Protein AF-A0AAW2U6D7-F1 (afdb_monomer)

pLDDT: mean 70.55, std 18.3, range [28.59, 98.19]

Mean predicted aligned error: 21.33 Å

Foldseek 3Di:
DDDDDDDDDDDDPDDDPPPPCDPPPPDPVVVVPDDPDPPPPDPVVVVVVVVVVVVVVVVVVVVVVVVVVVVVVVVVVVVVVVVVVVVCCCVVPVVVVVVVVVVVVVVVVVVVVVVVVVVVVVVVVVVVVVVVVVLVVVLVVQLVQLLVDQPDQPSHDVCSVDPVNLVVVLVSLVVLLVVLVCVVVDPPDDDDDDDCPVVNVSSVSSNVSSLVSVLVVVLVVLVVVLCVVQPPPPPVSVVVLCCQQQNDPPDGRDPVSNVRSVVVVVVVVVVSVVVSVVVSCVSSPVDPDD

Organism: Sesamum radiatum (NCBI:txid300843)

Radius of gyration: 59.53 Å; Cα contacts (8 Å, |Δi|>4): 78; chains: 1; bounding box: 116×64×159 Å

Structure (mmCIF, N/CA/C/O backbone):
data_AF-A0AAW2U6D7-F1
#
_entry.id   AF-A0AAW2U6D7-F1
#
loop_
_atom_site.group_PDB
_atom_site.id
_atom_site.type_symbol
_atom_site.label_atom_id
_atom_site.label_alt_id
_atom_site.label_comp_id
_atom_site.label_asym_id
_atom_site.label_entity_id
_atom_site.label_seq_id
_atom_site.pdbx_PDB_ins_code
_atom_site.Cartn_x
_atom_site.Cartn_y
_atom_site.Cartn_z
_atom_site.occupancy
_atom_site.B_iso_or_equiv
_atom_site.auth_seq_id
_atom_site.auth_comp_id
_atom_site.auth_asym_id
_atom_site.auth_atom_id
_atom_site.pdbx_PDB_model_num
ATOM 1 N N . MET A 1 1 ? 39.248 -33.581 -16.027 1.00 47.59 1 MET A N 1
ATOM 2 C CA . MET A 1 1 ? 38.865 -33.247 -17.420 1.00 47.59 1 MET A CA 1
ATOM 3 C C . MET A 1 1 ? 39.585 -31.939 -17.743 1.00 47.59 1 MET A C 1
ATOM 5 O O . MET A 1 1 ? 39.252 -30.952 -17.114 1.00 47.59 1 MET A O 1
ATOM 9 N N . LYS A 1 2 ? 40.785 -31.890 -18.346 1.00 46.88 2 LYS A N 1
ATOM 10 C CA . LYS A 1 2 ? 41.186 -32.188 -19.743 1.00 46.88 2 LYS A CA 1
ATOM 11 C C . LYS A 1 2 ? 40.233 -31.601 -20.795 1.00 46.88 2 LYS A C 1
ATOM 13 O O . LYS A 1 2 ? 39.191 -32.196 -21.019 1.00 46.88 2 LYS A O 1
ATOM 18 N N . GLU A 1 3 ? 40.577 -30.421 -21.323 1.00 44.19 3 GLU A N 1
ATOM 19 C CA . GLU A 1 3 ? 41.019 -30.068 -22.704 1.00 44.19 3 GLU A CA 1
ATOM 20 C C . GLU A 1 3 ? 40.971 -28.516 -22.804 1.00 44.19 3 GLU A C 1
ATOM 22 O O . GLU A 1 3 ? 39.968 -27.935 -22.417 1.00 44.19 3 GLU A O 1
ATOM 27 N N . THR A 1 4 ? 42.011 -27.700 -23.041 1.00 45.19 4 THR A N 1
ATOM 28 C CA . THR A 1 4 ? 42.974 -27.487 -24.154 1.00 45.19 4 THR A CA 1
ATOM 29 C C . THR A 1 4 ? 42.391 -27.295 -25.560 1.00 45.19 4 THR A C 1
ATOM 31 O O . THR A 1 4 ? 42.216 -28.257 -26.297 1.00 45.19 4 THR A O 1
ATOM 34 N N . LYS A 1 5 ? 42.234 -26.022 -25.963 1.00 51.56 5 LYS A N 1
ATOM 35 C CA . LYS A 1 5 ? 42.247 -25.493 -27.350 1.00 51.56 5 LYS A CA 1
ATOM 36 C C . LYS A 1 5 ? 42.469 -23.969 -27.218 1.00 51.56 5 LYS A C 1
ATOM 38 O O . LYS A 1 5 ? 41.649 -23.317 -26.591 1.00 51.56 5 LYS A O 1
ATOM 43 N N . GLY A 1 6 ? 43.608 -23.344 -27.537 1.00 34.41 6 GLY A N 1
ATOM 44 C CA . GLY A 1 6 ? 44.392 -23.368 -28.780 1.00 34.41 6 GLY A CA 1
ATOM 45 C C . GLY A 1 6 ? 43.718 -22.428 -29.794 1.00 34.41 6 GLY A C 1
ATOM 46 O O . GLY A 1 6 ? 42.597 -22.712 -30.184 1.00 34.41 6 GLY A O 1
ATOM 47 N N . GLY A 1 7 ? 44.266 -21.307 -30.261 1.00 39.97 7 GLY A N 1
ATOM 48 C CA . GLY A 1 7 ? 45.566 -20.678 -30.081 1.00 39.97 7 GLY A CA 1
ATOM 49 C C . GLY A 1 7 ? 45.554 -19.282 -30.726 1.00 39.97 7 GLY A C 1
ATOM 50 O O . GLY A 1 7 ? 44.681 -18.948 -31.525 1.00 39.97 7 GLY A O 1
ATOM 51 N N . THR A 1 8 ? 46.532 -18.471 -30.345 1.00 46.06 8 THR A N 1
ATOM 52 C CA . THR A 1 8 ? 46.888 -17.173 -30.922 1.00 46.06 8 THR A CA 1
ATOM 53 C C . THR A 1 8 ? 47.315 -17.329 -32.381 1.00 46.06 8 THR A C 1
ATOM 55 O O . THR A 1 8 ? 48.216 -18.111 -32.685 1.00 46.06 8 THR A O 1
ATOM 58 N N . ARG A 1 9 ? 46.713 -16.555 -33.291 1.00 42.69 9 ARG A N 1
ATOM 59 C CA . ARG A 1 9 ? 47.203 -16.417 -34.665 1.00 42.69 9 ARG A CA 1
ATOM 60 C C . ARG A 1 9 ? 47.573 -14.960 -34.914 1.00 42.69 9 ARG A C 1
ATOM 62 O O . ARG A 1 9 ? 46.724 -14.087 -35.018 1.00 42.69 9 ARG A O 1
ATOM 69 N N . THR A 1 10 ? 48.876 -14.725 -34.918 1.00 45.00 10 THR A N 1
ATOM 70 C CA . THR A 1 10 ? 49.536 -13.516 -35.393 1.00 45.00 10 THR A CA 1
ATOM 71 C C . THR A 1 10 ? 49.460 -13.489 -36.916 1.00 45.00 10 THR A C 1
ATOM 73 O O . THR A 1 10 ? 50.044 -14.342 -37.587 1.00 45.00 10 THR A O 1
ATOM 76 N N . ASP A 1 11 ? 48.750 -12.508 -37.466 1.00 36.31 11 ASP A N 1
ATOM 77 C CA . ASP A 1 11 ? 48.736 -12.253 -38.903 1.00 36.31 11 ASP A CA 1
ATOM 78 C C . ASP A 1 11 ? 50.077 -11.651 -39.333 1.00 36.31 11 ASP A C 1
ATOM 80 O O . ASP A 1 11 ? 50.338 -10.453 -39.223 1.00 36.31 11 ASP A O 1
ATOM 84 N N . ARG A 1 12 ? 50.962 -12.517 -39.834 1.00 47.19 12 ARG A N 1
ATOM 85 C CA . ARG A 1 12 ? 52.035 -12.104 -40.738 1.00 47.19 12 ARG A CA 1
ATOM 86 C C . ARG A 1 12 ? 51.413 -11.889 -42.112 1.00 47.19 12 ARG A C 1
ATOM 88 O O . ARG A 1 12 ? 51.136 -12.851 -42.824 1.00 47.19 12 ARG A O 1
ATOM 95 N N . PHE A 1 13 ? 51.239 -10.631 -42.497 1.00 38.06 13 PHE A N 1
ATOM 96 C CA . PHE A 1 13 ? 51.029 -10.272 -43.894 1.00 38.06 13 PHE A CA 1
ATOM 97 C C . PHE A 1 13 ? 52.305 -10.591 -44.681 1.00 38.06 13 PHE A C 1
ATOM 99 O O . PHE A 1 13 ? 53.285 -9.845 -44.654 1.00 38.06 13 PHE A O 1
ATOM 106 N N . SER A 1 14 ? 52.300 -11.730 -45.372 1.00 39.12 14 SER A N 1
ATOM 107 C CA . SER A 1 14 ? 53.258 -12.023 -46.431 1.00 39.12 14 SER A CA 1
ATOM 108 C C . SER A 1 14 ? 53.033 -11.031 -47.568 1.00 39.12 14 SER A C 1
ATOM 110 O O . SER A 1 14 ? 52.010 -11.055 -48.246 1.00 39.12 14 SER A O 1
ATOM 112 N N . LYS A 1 15 ? 54.000 -10.137 -47.750 1.00 41.47 15 LYS A N 1
ATOM 113 C CA . LYS A 1 15 ? 54.079 -9.186 -48.856 1.00 41.47 15 LYS A CA 1
ATOM 114 C C . LYS A 1 15 ? 54.318 -9.966 -50.153 1.00 41.47 15 LYS A C 1
ATOM 116 O O . LYS A 1 15 ? 55.425 -10.436 -50.395 1.00 41.47 15 LYS A O 1
ATOM 121 N N . SER A 1 16 ? 53.277 -10.147 -50.958 1.00 41.00 16 SER A N 1
ATOM 122 C CA . SER A 1 16 ? 53.405 -10.616 -52.341 1.00 41.00 16 SER A CA 1
ATOM 123 C C . SER A 1 16 ? 53.937 -9.463 -53.204 1.00 41.00 16 SER A C 1
ATOM 125 O O . SER A 1 16 ? 53.500 -8.325 -53.005 1.00 41.00 16 SER A O 1
ATOM 127 N N . PRO A 1 17 ? 54.861 -9.699 -54.150 1.00 37.47 17 PRO A N 1
ATOM 128 C CA . PRO A 1 17 ? 55.239 -8.680 -55.115 1.00 37.47 17 PRO A CA 1
ATOM 129 C C . PRO A 1 17 ? 54.043 -8.444 -56.042 1.00 37.47 17 PRO A C 1
ATOM 131 O O . PRO A 1 17 ? 53.597 -9.349 -56.744 1.00 37.47 17 PRO A O 1
ATOM 134 N N . SER A 1 18 ? 53.488 -7.234 -55.986 1.00 37.59 18 SER A N 1
ATOM 135 C CA . SER A 1 18 ? 52.499 -6.761 -56.950 1.00 37.59 18 SER A CA 1
ATOM 136 C C . SER A 1 18 ? 53.165 -6.759 -58.320 1.00 37.59 18 SER A C 1
ATOM 138 O O . SER A 1 18 ? 54.105 -5.997 -58.536 1.00 37.59 18 SER A O 1
ATOM 140 N N . ALA A 1 19 ? 52.708 -7.631 -59.218 1.00 41.97 19 ALA A N 1
ATOM 141 C CA . ALA A 1 19 ? 52.999 -7.508 -60.634 1.00 41.97 19 ALA A CA 1
ATOM 142 C C . ALA A 1 19 ? 52.374 -6.191 -61.103 1.00 41.97 19 ALA A C 1
ATOM 144 O O . ALA A 1 19 ? 51.154 -6.066 -61.219 1.00 41.97 19 ALA A O 1
ATOM 145 N N . ASP A 1 20 ? 53.232 -5.190 -61.258 1.00 38.56 20 ASP A N 1
ATOM 146 C CA . ASP A 1 20 ? 52.928 -3.917 -61.884 1.00 38.56 20 ASP A CA 1
ATOM 147 C C . ASP A 1 20 ? 52.475 -4.205 -63.318 1.00 38.56 20 ASP A C 1
ATOM 149 O O . ASP A 1 20 ? 53.273 -4.503 -64.204 1.00 38.56 20 ASP A O 1
ATOM 153 N N . SER A 1 21 ? 51.160 -4.249 -63.509 1.00 48.84 21 SER A N 1
ATOM 154 C CA . SER A 1 21 ? 50.542 -4.437 -64.818 1.00 48.84 21 SER A CA 1
ATOM 155 C C . SER A 1 21 ? 50.432 -3.058 -65.455 1.00 48.84 21 SER A C 1
ATOM 157 O O . SER A 1 21 ? 49.355 -2.467 -65.510 1.00 48.84 21 SER A O 1
ATOM 159 N N . GLY A 1 22 ? 51.579 -2.506 -65.852 1.00 48.59 22 GLY A N 1
ATOM 160 C CA . GLY A 1 22 ? 51.616 -1.326 -66.704 1.00 48.59 22 GLY A CA 1
ATOM 161 C C . GLY A 1 22 ? 50.936 -1.635 -68.045 1.00 48.59 22 GLY A C 1
ATOM 162 O O . GLY A 1 22 ? 51.007 -2.776 -68.512 1.00 48.59 22 GLY A O 1
ATOM 163 N N . PRO A 1 23 ? 50.257 -0.662 -68.674 1.00 47.28 23 PRO A N 1
ATOM 164 C CA . PRO A 1 23 ? 49.679 -0.872 -69.991 1.00 47.28 23 PRO A CA 1
ATOM 165 C C . PRO A 1 23 ? 50.817 -1.178 -70.968 1.00 47.28 23 PRO A C 1
ATOM 167 O O . PRO A 1 23 ? 51.794 -0.430 -71.037 1.00 47.28 23 PRO A O 1
ATOM 170 N N . LEU A 1 24 ? 50.707 -2.280 -71.712 1.00 46.84 24 LEU A N 1
ATOM 171 C CA . LEU A 1 24 ? 51.575 -2.525 -72.858 1.00 46.84 24 LEU A CA 1
ATOM 172 C C . LEU A 1 24 ? 51.267 -1.443 -73.897 1.00 46.84 24 LEU A C 1
ATOM 174 O O . LEU A 1 24 ? 50.318 -1.553 -74.670 1.00 46.84 24 LEU A O 1
ATOM 178 N N . VAL A 1 25 ? 52.043 -0.363 -73.863 1.00 50.69 25 VAL A N 1
ATOM 179 C CA . VAL A 1 25 ? 52.096 0.623 -74.936 1.00 50.69 25 VAL A CA 1
ATOM 180 C C . VAL A 1 25 ? 52.780 -0.077 -76.102 1.00 50.69 25 VAL A C 1
ATOM 182 O O . VAL A 1 25 ? 53.997 -0.226 -76.120 1.00 50.69 25 VAL A O 1
ATOM 185 N N . LEU A 1 26 ? 51.980 -0.594 -77.032 1.00 53.06 26 LEU A N 1
ATOM 186 C CA . LEU A 1 26 ? 52.478 -0.978 -78.344 1.00 53.06 26 LEU A CA 1
ATOM 187 C C . LEU A 1 26 ? 52.797 0.320 -79.087 1.00 53.06 26 LEU A C 1
ATOM 189 O O . LEU A 1 26 ? 51.890 1.087 -79.418 1.00 53.06 26 LEU A O 1
ATOM 193 N N . ASP A 1 27 ? 54.085 0.584 -79.292 1.00 48.09 27 ASP A N 1
ATOM 194 C CA . ASP A 1 27 ? 54.545 1.728 -80.067 1.00 48.09 27 ASP A CA 1
ATOM 195 C C . ASP A 1 27 ? 54.007 1.627 -81.500 1.00 48.09 27 ASP A C 1
ATOM 197 O O . ASP A 1 27 ? 54.159 0.622 -82.196 1.00 48.09 27 ASP A O 1
ATOM 201 N N . ILE A 1 28 ? 53.374 2.704 -81.964 1.00 56.91 28 ILE A N 1
ATOM 202 C CA . ILE A 1 28 ? 52.824 2.811 -83.325 1.00 56.91 28 ILE A CA 1
ATOM 203 C C . ILE A 1 28 ? 53.935 2.663 -84.384 1.00 56.91 28 ILE A C 1
ATOM 205 O O . ILE A 1 28 ? 53.666 2.267 -85.521 1.00 56.91 28 ILE A O 1
ATOM 209 N N . ASP A 1 29 ? 55.189 2.930 -84.015 1.00 52.62 29 ASP A N 1
ATOM 210 C CA . ASP A 1 29 ? 56.342 2.820 -84.907 1.00 52.62 29 ASP A CA 1
ATOM 211 C C . ASP A 1 29 ? 56.794 1.368 -85.180 1.00 52.62 29 ASP A C 1
ATOM 213 O O . ASP A 1 29 ? 57.430 1.138 -86.211 1.00 52.62 29 ASP A O 1
ATOM 217 N N . ASP A 1 30 ? 56.381 0.370 -84.386 1.00 53.88 30 ASP A N 1
ATOM 218 C CA . ASP A 1 30 ? 56.663 -1.050 -84.680 1.00 53.88 30 ASP A CA 1
ATOM 219 C C . ASP A 1 30 ? 55.809 -1.597 -85.842 1.00 53.88 30 ASP A C 1
ATOM 221 O O . ASP A 1 30 ? 56.189 -2.556 -86.518 1.00 53.88 30 ASP A O 1
ATOM 225 N N . PHE A 1 31 ? 54.688 -0.943 -86.171 1.00 51.62 31 PHE A N 1
ATOM 226 C CA . PHE A 1 31 ? 53.858 -1.293 -87.334 1.00 51.62 31 PHE A CA 1
ATOM 227 C C . PHE A 1 31 ? 54.380 -0.714 -88.658 1.00 51.62 31 PHE A C 1
ATOM 229 O O . PHE A 1 31 ? 53.850 -1.015 -89.731 1.00 51.62 31 PHE A O 1
ATOM 236 N N . LYS A 1 32 ? 55.436 0.108 -88.616 1.00 49.00 32 LYS A N 1
ATOM 237 C CA . LYS A 1 32 ? 55.963 0.833 -89.783 1.00 49.00 32 LYS A CA 1
ATOM 238 C C . LYS A 1 32 ? 56.830 -0.026 -90.709 1.00 49.00 32 LYS A C 1
ATOM 240 O O . LYS A 1 32 ? 57.157 0.409 -91.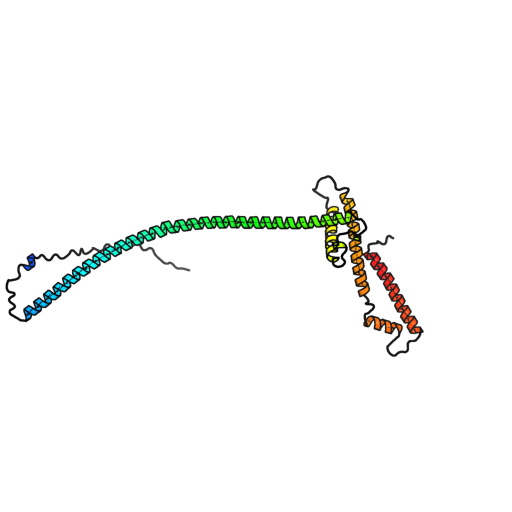812 1.00 49.00 32 LYS A O 1
ATOM 245 N N . VAL A 1 33 ? 57.153 -1.255 -90.303 1.00 52.03 33 VAL A N 1
ATOM 246 C CA . VAL A 1 33 ? 57.835 -2.263 -91.134 1.00 52.03 33 VAL A CA 1
ATOM 247 C C . VAL A 1 33 ? 56.847 -3.349 -91.585 1.00 52.03 33 VAL A C 1
ATOM 249 O O . VAL A 1 33 ? 57.136 -4.539 -91.561 1.00 52.03 33 VAL A O 1
ATOM 252 N N . MET A 1 34 ? 55.649 -2.948 -92.012 1.00 42.97 34 MET A N 1
ATOM 253 C CA . MET A 1 34 ? 54.785 -3.793 -92.840 1.00 42.97 34 MET A CA 1
ATOM 254 C C . MET A 1 34 ? 54.999 -3.399 -94.309 1.00 42.97 34 MET A C 1
ATOM 256 O O . MET A 1 34 ? 54.800 -2.232 -94.658 1.00 42.97 34 MET A O 1
ATOM 260 N N . PRO A 1 35 ? 55.441 -4.314 -95.192 1.00 43.12 35 PRO A N 1
ATOM 261 C CA . PRO A 1 35 ? 55.647 -3.982 -96.594 1.00 43.12 35 PRO A CA 1
ATOM 262 C C . PRO A 1 35 ? 54.320 -3.539 -97.224 1.00 43.12 35 PRO A C 1
ATOM 264 O O . PRO A 1 35 ? 53.275 -4.146 -96.990 1.00 43.12 35 PRO A O 1
ATOM 267 N N . GLN A 1 36 ? 54.380 -2.486 -98.047 1.00 48.47 36 GLN A N 1
ATOM 268 C CA . GLN A 1 36 ? 53.289 -1.925 -98.860 1.00 48.47 36 GLN A CA 1
ATOM 269 C C . GLN A 1 36 ? 52.800 -2.894 -99.960 1.00 48.47 36 GLN A C 1
ATOM 271 O O . GLN A 1 36 ? 52.697 -2.545 -101.133 1.00 48.47 36 GLN A O 1
ATOM 276 N N . THR A 1 37 ? 52.484 -4.131 -99.594 1.00 49.12 37 THR A N 1
ATOM 277 C CA . THR A 1 37 ? 51.915 -5.150 -100.474 1.00 49.12 37 THR A CA 1
ATOM 278 C C . THR A 1 37 ? 50.906 -6.013 -99.719 1.00 49.12 37 THR A C 1
ATOM 280 O O . THR A 1 37 ? 51.043 -7.230 -99.682 1.00 49.12 37 THR A O 1
ATOM 283 N N . LEU A 1 38 ? 49.844 -5.410 -99.176 1.00 49.84 38 LEU A N 1
ATOM 284 C CA . LEU A 1 38 ? 48.551 -6.100 -99.063 1.00 49.84 38 LEU A CA 1
ATOM 285 C C . LEU A 1 38 ? 47.687 -5.744 -100.279 1.00 49.84 38 LEU A C 1
ATOM 287 O O . LEU A 1 38 ? 46.606 -5.175 -100.189 1.00 49.84 38 LEU A O 1
ATOM 291 N N . VAL A 1 39 ? 48.184 -6.094 -101.464 1.00 51.22 39 VAL A N 1
ATOM 292 C CA . VAL A 1 39 ? 47.272 -6.432 -102.555 1.00 51.22 39 VAL A CA 1
ATOM 293 C C . VAL A 1 39 ? 46.916 -7.886 -102.288 1.00 51.22 39 VAL A C 1
ATOM 295 O O . VAL A 1 39 ? 47.783 -8.745 -102.437 1.00 51.22 39 VAL A O 1
ATOM 298 N N . CYS A 1 40 ? 45.699 -8.153 -101.807 1.00 47.94 40 CYS A N 1
ATOM 299 C CA . CYS A 1 40 ? 45.224 -9.513 -101.554 1.00 47.94 40 CYS A CA 1
ATOM 300 C C . CYS A 1 40 ? 45.379 -10.348 -102.825 1.00 47.94 40 CYS A C 1
ATOM 302 O O . CYS A 1 40 ? 44.648 -10.157 -103.795 1.00 47.94 40 CYS A O 1
ATOM 304 N N . LYS A 1 41 ? 46.374 -11.237 -102.840 1.00 51.69 41 LYS A N 1
ATOM 305 C CA . LYS A 1 41 ? 46.656 -12.100 -103.992 1.00 51.69 41 LYS A CA 1
ATOM 306 C C . LYS A 1 41 ? 45.938 -13.444 -103.886 1.00 51.69 41 LYS A C 1
ATOM 308 O O . LYS A 1 41 ? 45.821 -14.125 -104.899 1.00 51.69 41 LYS A O 1
ATOM 313 N N . THR A 1 42 ? 45.408 -13.807 -102.712 1.00 55.69 42 THR A N 1
ATOM 314 C CA . THR A 1 42 ? 44.616 -15.029 -102.513 1.00 55.69 42 THR A CA 1
ATOM 315 C C . THR A 1 42 ? 43.474 -14.828 -101.505 1.00 55.69 42 THR A C 1
ATOM 317 O O . THR A 1 42 ? 43.552 -13.985 -100.615 1.00 55.69 42 THR A O 1
ATOM 320 N N . SER A 1 43 ? 42.398 -15.618 -101.628 1.00 55.97 43 SER A N 1
ATOM 321 C CA . SER A 1 43 ? 41.210 -15.554 -100.751 1.00 55.97 43 SER A CA 1
ATOM 322 C C . SER A 1 43 ? 41.510 -15.829 -99.268 1.00 55.97 43 SER A C 1
ATOM 324 O O . SER A 1 43 ? 40.711 -15.459 -98.411 1.00 55.97 43 SER A O 1
ATOM 326 N N . HIS A 1 44 ? 42.630 -16.486 -98.961 1.00 59.75 44 HIS A N 1
ATOM 327 C CA . HIS A 1 44 ? 43.015 -16.863 -97.600 1.00 59.75 44 HIS A CA 1
ATOM 328 C C . HIS A 1 44 ? 43.566 -15.664 -96.799 1.00 59.75 44 HIS A C 1
ATOM 330 O O . HIS A 1 44 ? 43.340 -15.570 -95.594 1.00 59.75 44 HIS A O 1
ATOM 336 N N . ASP A 1 45 ? 44.194 -14.696 -97.478 1.00 57.22 45 ASP A N 1
ATOM 337 C CA . ASP A 1 45 ? 44.765 -13.490 -96.857 1.00 57.22 45 ASP A CA 1
ATOM 338 C C . ASP A 1 45 ? 43.678 -12.495 -96.413 1.00 57.22 45 ASP A C 1
ATOM 340 O O . ASP A 1 45 ? 43.790 -11.864 -95.362 1.00 57.22 45 ASP A O 1
ATOM 344 N N . ILE A 1 46 ? 42.578 -12.407 -97.175 1.00 65.88 46 ILE A N 1
ATOM 345 C CA . ILE A 1 46 ? 41.391 -11.614 -96.807 1.00 65.88 46 ILE A CA 1
ATOM 346 C C . ILE A 1 46 ? 40.756 -12.187 -95.539 1.00 65.88 46 ILE A C 1
ATOM 348 O O . ILE A 1 46 ? 40.394 -11.437 -94.637 1.00 65.88 46 ILE A O 1
ATOM 352 N N . PHE A 1 47 ? 40.653 -13.515 -95.454 1.00 68.06 47 PHE A N 1
ATOM 353 C CA . PHE A 1 47 ? 40.074 -14.192 -94.297 1.00 68.06 47 PHE A CA 1
ATOM 354 C C . PHE A 1 47 ? 40.897 -13.924 -93.028 1.00 68.06 47 PHE A C 1
ATOM 356 O O . PHE A 1 47 ? 40.329 -13.560 -92.002 1.00 68.06 47 PHE A O 1
ATOM 363 N N . GLY A 1 48 ? 42.230 -14.003 -93.109 1.00 72.25 48 GLY A N 1
ATOM 364 C CA . GLY A 1 48 ? 43.120 -13.667 -91.991 1.00 72.25 48 GLY A CA 1
ATOM 365 C C . GLY A 1 48 ? 43.007 -12.208 -91.534 1.00 72.25 48 GLY A C 1
ATOM 366 O O . GLY A 1 48 ? 42.987 -11.943 -90.334 1.00 72.25 48 GLY A O 1
ATOM 367 N N . PHE A 1 49 ? 42.870 -11.262 -92.469 1.00 75.81 49 PHE A N 1
ATOM 368 C CA . PHE A 1 49 ? 42.694 -9.845 -92.137 1.00 75.81 49 PHE A CA 1
ATOM 369 C C . PHE A 1 49 ? 41.336 -9.560 -91.476 1.00 75.81 49 PHE A C 1
ATOM 371 O O . PHE A 1 49 ? 41.273 -8.797 -90.516 1.00 75.81 49 PHE A O 1
ATOM 378 N N . VAL A 1 50 ? 40.261 -10.211 -91.936 1.00 75.44 50 VAL A N 1
ATOM 379 C CA . VAL A 1 50 ? 38.932 -10.117 -91.308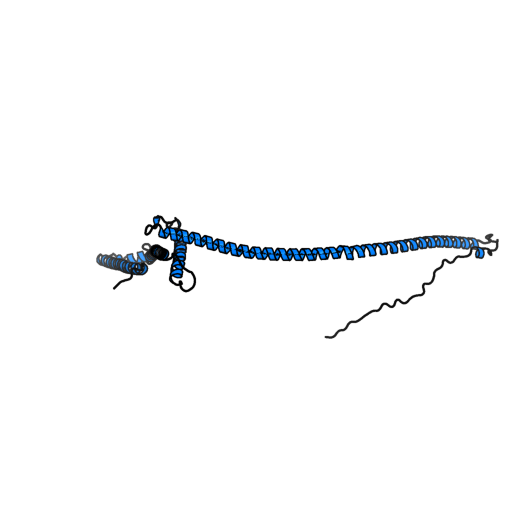 1.00 75.44 50 VAL A CA 1
ATOM 380 C C . VAL A 1 50 ? 38.957 -10.674 -89.880 1.00 75.44 50 VAL A C 1
ATOM 382 O O . VAL A 1 50 ? 38.465 -10.007 -88.977 1.00 75.44 50 VAL A O 1
ATOM 385 N N . TYR A 1 51 ? 39.601 -11.825 -89.648 1.00 75.44 51 TYR A N 1
ATOM 386 C CA . TYR A 1 51 ? 39.782 -12.381 -88.299 1.00 75.44 51 TYR A CA 1
ATOM 387 C C . TYR A 1 51 ? 40.588 -11.460 -87.375 1.00 75.44 51 TYR A C 1
ATOM 389 O O . TYR A 1 51 ? 40.286 -11.359 -86.190 1.00 75.44 51 TYR A O 1
ATOM 397 N N . LEU A 1 52 ? 41.607 -10.773 -87.898 1.00 77.06 52 LEU A N 1
ATOM 398 C CA . LEU A 1 52 ? 42.424 -9.854 -87.106 1.00 77.06 52 LEU A CA 1
ATOM 399 C C . LEU A 1 52 ? 41.660 -8.574 -86.730 1.00 77.06 52 LEU A C 1
ATOM 401 O O . LEU A 1 52 ? 41.801 -8.084 -85.612 1.00 77.06 52 LEU A O 1
ATOM 405 N N . LEU A 1 53 ? 40.844 -8.043 -87.647 1.00 76.75 53 LEU A N 1
ATOM 406 C CA . LEU A 1 53 ? 39.974 -6.897 -87.369 1.00 76.75 53 LEU A CA 1
ATOM 407 C C . LEU A 1 53 ? 38.892 -7.233 -86.335 1.00 76.75 53 LEU A C 1
ATOM 409 O O . LEU A 1 53 ? 38.625 -6.411 -85.460 1.00 76.75 53 LEU A O 1
ATOM 413 N N . ASP A 1 54 ? 38.320 -8.437 -86.402 1.00 76.25 54 ASP A N 1
ATOM 414 C CA . ASP A 1 54 ? 37.370 -8.944 -85.402 1.00 76.25 54 ASP A CA 1
ATOM 415 C C . ASP A 1 54 ? 38.038 -9.026 -84.016 1.00 76.25 54 ASP A C 1
ATOM 417 O O . ASP A 1 54 ? 37.549 -8.471 -83.032 1.00 76.25 54 ASP A O 1
ATOM 421 N N . HIS A 1 55 ? 39.259 -9.568 -83.964 1.00 80.06 55 HIS A N 1
ATOM 422 C CA . HIS A 1 55 ? 40.033 -9.688 -82.728 1.00 80.06 55 HIS A CA 1
ATOM 423 C C . HIS A 1 55 ? 40.480 -8.333 -82.142 1.00 80.06 55 HIS A C 1
ATOM 425 O O . HIS A 1 55 ? 40.638 -8.207 -80.927 1.00 80.06 55 HIS A O 1
ATOM 4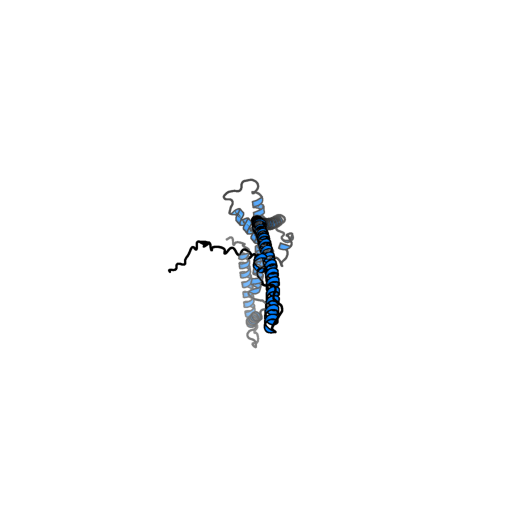31 N N . LEU A 1 56 ? 40.690 -7.310 -82.980 1.00 80.56 56 LEU A N 1
ATOM 432 C CA . LEU A 1 56 ? 40.973 -5.935 -82.543 1.00 80.56 56 LEU A CA 1
ATOM 433 C C . LEU A 1 56 ? 39.732 -5.251 -81.953 1.00 80.56 56 LEU A C 1
ATOM 435 O O . LEU A 1 56 ? 39.852 -4.526 -80.965 1.00 80.56 56 LEU A O 1
ATOM 439 N N . SER A 1 57 ? 38.549 -5.505 -82.522 1.00 81.56 57 SER A N 1
ATOM 440 C CA . SER A 1 57 ? 37.271 -5.018 -81.985 1.00 81.56 57 SER A CA 1
ATOM 441 C C . SER A 1 57 ? 37.001 -5.576 -80.582 1.00 81.56 57 SER A C 1
ATOM 443 O O . SER A 1 57 ? 36.570 -4.843 -79.689 1.00 81.56 57 SER A O 1
ATOM 445 N N . ASP A 1 58 ? 37.320 -6.851 -80.355 1.00 85.06 58 ASP A N 1
ATOM 446 C CA . ASP A 1 58 ? 37.195 -7.487 -79.039 1.00 85.06 58 ASP A CA 1
ATOM 447 C C . ASP A 1 58 ? 38.158 -6.898 -77.996 1.00 85.06 58 ASP A C 1
ATOM 449 O O . ASP A 1 58 ? 37.795 -6.746 -76.826 1.00 85.06 58 ASP A O 1
ATOM 453 N N . ILE A 1 59 ? 39.371 -6.507 -78.403 1.00 86.25 59 ILE A N 1
ATOM 454 C CA . ILE A 1 59 ? 40.355 -5.872 -77.512 1.00 86.25 59 ILE A CA 1
ATOM 455 C C . ILE A 1 59 ? 39.888 -4.476 -77.069 1.00 86.25 59 ILE A C 1
ATOM 457 O O . ILE A 1 59 ? 39.996 -4.155 -75.884 1.00 86.25 59 ILE A O 1
ATOM 461 N N . ASP A 1 60 ? 39.328 -3.661 -77.971 1.00 85.50 60 ASP A N 1
ATOM 462 C CA . ASP A 1 60 ? 38.762 -2.346 -77.615 1.00 85.50 60 ASP A CA 1
ATOM 463 C C . ASP A 1 60 ? 37.592 -2.483 -76.626 1.00 85.50 60 ASP A C 1
ATOM 465 O O . ASP A 1 60 ? 37.522 -1.782 -75.609 1.00 85.50 60 ASP A O 1
ATOM 469 N N . ALA A 1 61 ? 36.711 -3.460 -76.866 1.00 88.50 61 ALA A N 1
ATOM 470 C CA . ALA A 1 61 ? 35.626 -3.782 -75.948 1.00 88.50 61 ALA A CA 1
ATOM 471 C C . ALA A 1 61 ? 36.156 -4.214 -74.570 1.00 88.50 61 ALA A C 1
ATOM 473 O O . ALA A 1 61 ? 35.636 -3.757 -73.547 1.00 88.50 61 ALA A O 1
ATOM 474 N N . CYS A 1 62 ? 37.209 -5.035 -74.533 1.00 87.25 62 CYS A N 1
ATOM 475 C CA . CYS A 1 62 ? 37.841 -5.487 -73.297 1.00 87.25 62 CYS A CA 1
ATOM 476 C C . CYS A 1 62 ? 38.438 -4.313 -72.504 1.00 87.25 62 CYS A C 1
ATOM 478 O O . CYS A 1 62 ? 38.111 -4.148 -71.332 1.00 87.25 62 CYS A O 1
ATOM 480 N N . LEU A 1 63 ? 39.190 -3.417 -73.154 1.00 89.75 63 LEU A N 1
ATOM 481 C CA . LEU A 1 63 ? 39.755 -2.219 -72.515 1.00 89.75 63 LEU A CA 1
ATOM 482 C C . LEU A 1 63 ? 38.670 -1.303 -71.933 1.00 89.75 63 LEU A C 1
ATOM 484 O O . LEU A 1 63 ? 38.813 -0.750 -70.839 1.00 89.75 63 LEU A O 1
ATOM 488 N N . LYS A 1 64 ? 37.546 -1.161 -72.639 1.00 92.50 64 LYS A N 1
ATOM 489 C CA . LYS A 1 64 ? 36.398 -0.378 -72.170 1.00 92.50 64 LYS A CA 1
ATOM 490 C C . LYS A 1 64 ? 35.700 -1.023 -70.972 1.00 92.50 64 LYS A C 1
ATOM 492 O O . LYS A 1 64 ? 35.202 -0.308 -70.097 1.00 92.50 64 LYS A O 1
ATOM 497 N N . ILE A 1 65 ? 35.633 -2.353 -70.933 1.00 93.44 65 ILE A N 1
ATOM 498 C CA . ILE A 1 65 ? 35.110 -3.113 -69.792 1.00 93.44 65 ILE A CA 1
ATOM 499 C C . ILE A 1 65 ? 36.053 -2.973 -68.594 1.00 93.44 65 ILE A C 1
ATOM 501 O O . ILE A 1 65 ? 35.579 -2.678 -67.498 1.00 93.44 65 ILE A O 1
ATOM 505 N N . ASP A 1 66 ? 37.362 -3.086 -68.805 1.00 93.19 66 ASP A N 1
ATOM 506 C CA . ASP A 1 66 ? 38.371 -2.959 -67.753 1.00 93.19 66 ASP A CA 1
ATOM 507 C C . ASP A 1 66 ? 38.379 -1.559 -67.129 1.00 93.19 66 ASP A C 1
ATOM 509 O O . ASP A 1 66 ? 38.438 -1.426 -65.905 1.00 93.19 66 ASP A O 1
ATOM 513 N N . GLY A 1 67 ? 38.210 -0.507 -67.939 1.00 93.81 67 GLY A N 1
ATOM 514 C CA . GLY A 1 67 ? 38.042 0.861 -67.441 1.00 93.81 67 GLY A CA 1
ATOM 515 C C . GLY A 1 67 ? 36.816 1.005 -66.534 1.00 93.81 67 GLY A C 1
ATOM 516 O O . GLY A 1 67 ? 36.919 1.495 -65.409 1.00 93.81 67 GLY A O 1
ATOM 517 N N . LYS A 1 68 ? 35.660 0.486 -66.968 1.00 95.56 68 LYS A N 1
ATOM 518 C CA . LYS A 1 68 ? 34.436 0.483 -66.147 1.00 95.56 68 LYS A CA 1
ATOM 519 C C . LYS A 1 68 ? 34.589 -0.343 -64.871 1.00 95.56 68 LYS A C 1
ATOM 521 O O . LYS A 1 68 ? 34.061 0.045 -63.831 1.00 95.56 68 LYS A O 1
ATOM 526 N N . LEU A 1 69 ? 35.285 -1.477 -64.941 1.00 93.31 69 LEU A N 1
ATOM 527 C CA . LEU A 1 69 ? 35.555 -2.337 -63.792 1.00 93.31 69 LEU A CA 1
ATOM 528 C C . LEU A 1 69 ? 36.440 -1.618 -62.770 1.00 93.31 69 LEU A C 1
ATOM 530 O O . LEU A 1 69 ? 36.177 -1.690 -61.568 1.00 93.31 69 LEU A O 1
ATOM 534 N N . TYR A 1 70 ? 37.461 -0.903 -63.241 1.00 94.44 70 TYR A N 1
ATOM 535 C CA . TYR A 1 70 ? 38.340 -0.103 -62.399 1.00 94.44 70 TYR A CA 1
ATOM 536 C C . TYR A 1 70 ? 37.583 1.034 -61.702 1.00 94.44 70 TYR A C 1
ATOM 538 O O . TYR A 1 70 ? 37.694 1.189 -60.482 1.00 94.44 70 TYR A O 1
ATOM 546 N N . ASP A 1 71 ? 36.757 1.772 -62.445 1.00 94.81 71 ASP A N 1
ATOM 547 C CA . ASP A 1 71 ? 35.946 2.860 -61.895 1.00 94.81 71 ASP A CA 1
ATOM 548 C C . ASP A 1 71 ? 34.923 2.348 -60.876 1.00 94.81 71 ASP A C 1
ATOM 550 O O . ASP A 1 71 ? 34.822 2.887 -59.772 1.00 94.81 71 ASP A O 1
ATOM 554 N N . LEU A 1 72 ? 34.220 1.253 -61.187 1.00 95.00 72 LEU A N 1
ATOM 555 C CA . LEU A 1 72 ? 33.256 0.648 -60.269 1.00 95.00 72 LEU A CA 1
ATOM 556 C C . LEU A 1 72 ? 33.937 0.146 -58.992 1.00 95.00 72 LEU A C 1
ATOM 558 O O . LEU A 1 72 ? 33.436 0.367 -57.892 1.00 95.00 72 LEU A O 1
ATOM 562 N N . LYS A 1 73 ? 35.109 -0.487 -59.112 1.00 95.75 73 LYS A N 1
ATOM 563 C CA . LYS A 1 73 ? 35.901 -0.937 -57.961 1.00 95.75 73 LYS A CA 1
ATOM 564 C C . LYS A 1 73 ? 36.325 0.235 -57.076 1.00 95.75 73 LYS A C 1
ATOM 566 O O . LYS A 1 73 ? 36.288 0.122 -55.850 1.00 95.75 73 LYS A O 1
ATOM 571 N N . LYS A 1 74 ? 36.722 1.355 -57.684 1.00 96.12 74 LYS A N 1
ATOM 572 C CA . LYS A 1 74 ? 37.081 2.582 -56.967 1.00 96.12 74 LYS A CA 1
ATOM 573 C C . LYS A 1 74 ? 35.874 3.176 -56.237 1.00 96.12 74 LYS A C 1
ATOM 575 O O . LYS A 1 74 ? 36.011 3.541 -55.070 1.00 96.12 74 LYS A O 1
ATOM 580 N N . GLU A 1 75 ? 34.712 3.227 -56.885 1.00 96.00 75 GLU A N 1
ATOM 581 C CA . GLU A 1 75 ? 33.475 3.740 -56.286 1.00 96.00 75 GLU A CA 1
ATOM 582 C C . GLU A 1 75 ? 33.004 2.857 -55.124 1.00 96.00 75 GLU A C 1
ATOM 584 O O . GLU A 1 75 ? 32.720 3.367 -54.043 1.00 96.00 75 GLU A O 1
ATOM 589 N N . VAL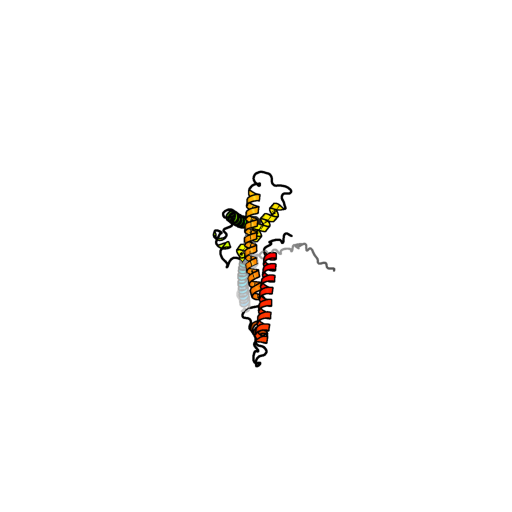 A 1 76 ? 33.031 1.528 -55.282 1.00 95.75 76 VAL A N 1
ATOM 590 C CA . VAL A 1 76 ? 32.704 0.581 -54.201 1.00 95.75 76 VAL A CA 1
ATOM 591 C C . VAL A 1 76 ? 33.647 0.763 -53.012 1.00 95.75 76 VAL A C 1
ATOM 593 O O . VAL A 1 76 ? 33.185 0.859 -51.881 1.00 95.75 76 VAL A O 1
ATOM 596 N N . ALA A 1 77 ? 34.957 0.898 -53.239 1.00 94.81 77 ALA A N 1
ATOM 597 C CA . ALA A 1 77 ? 35.910 1.131 -52.153 1.00 94.81 77 ALA A CA 1
ATOM 598 C C . ALA A 1 77 ? 35.673 2.475 -51.433 1.00 94.81 77 ALA A C 1
ATOM 600 O O . ALA A 1 77 ? 35.792 2.561 -50.205 1.00 94.81 77 ALA A O 1
ATOM 601 N N . ALA A 1 78 ? 35.323 3.527 -52.179 1.00 95.25 78 ALA A N 1
ATOM 602 C CA . ALA A 1 78 ? 34.975 4.827 -51.613 1.00 95.25 78 ALA A CA 1
ATOM 603 C C . ALA A 1 78 ? 33.681 4.749 -50.790 1.00 95.25 78 ALA A C 1
ATOM 605 O O . ALA A 1 78 ? 33.618 5.265 -49.668 1.00 95.25 78 ALA A O 1
ATOM 606 N N . GLN A 1 79 ? 32.675 4.055 -51.313 1.00 92.94 79 GLN A N 1
ATOM 607 C CA . GLN A 1 79 ? 31.388 3.877 -50.667 1.00 92.94 79 GLN A CA 1
ATOM 608 C C . GLN A 1 79 ? 31.492 2.984 -49.422 1.00 92.94 79 GLN A C 1
ATOM 610 O O . GLN A 1 79 ? 30.962 3.354 -48.378 1.00 92.94 79 GLN A O 1
ATOM 615 N N . ASP A 1 80 ? 32.261 1.896 -49.461 1.00 93.31 80 ASP A N 1
ATOM 616 C CA . ASP A 1 80 ? 32.554 1.045 -48.300 1.00 93.31 80 ASP A CA 1
ATOM 617 C C . ASP A 1 80 ? 33.292 1.810 -47.198 1.00 93.31 80 ASP A C 1
ATOM 619 O O . ASP A 1 80 ? 32.983 1.669 -46.012 1.00 93.31 80 ASP A O 1
ATOM 623 N N . SER A 1 81 ? 34.250 2.662 -47.570 1.00 92.12 81 SER A N 1
ATOM 624 C CA . SER A 1 81 ? 34.948 3.537 -46.623 1.00 92.12 81 SER A CA 1
ATOM 625 C C . SER A 1 81 ? 33.989 4.534 -45.971 1.00 92.12 81 SER A C 1
ATOM 627 O O . SER A 1 81 ? 34.028 4.733 -44.754 1.00 92.12 81 SER A O 1
ATOM 629 N N . LYS A 1 82 ? 33.083 5.130 -46.756 1.00 93.00 82 LYS A N 1
ATOM 630 C CA . LYS A 1 82 ? 32.068 6.061 -46.252 1.00 93.00 82 LYS A CA 1
ATOM 631 C C . LYS A 1 82 ? 31.079 5.363 -45.318 1.00 93.00 82 LYS A C 1
ATOM 633 O O . LYS A 1 82 ? 30.884 5.833 -44.201 1.00 93.00 82 LYS A O 1
ATOM 638 N N . HIS A 1 83 ? 30.523 4.223 -45.727 1.00 90.38 83 HIS A N 1
ATOM 639 C CA . HIS A 1 83 ? 29.596 3.445 -44.905 1.00 90.38 83 HIS A CA 1
ATOM 640 C C . HIS A 1 83 ? 30.234 2.990 -43.598 1.00 90.38 83 HIS A C 1
ATOM 642 O O . HIS A 1 83 ? 29.617 3.119 -42.545 1.00 90.38 83 HIS A O 1
ATOM 648 N N . ARG A 1 84 ? 31.485 2.520 -43.637 1.00 90.69 84 ARG A N 1
ATOM 649 C CA . ARG A 1 84 ? 32.214 2.107 -42.433 1.00 90.69 84 ARG A CA 1
ATOM 650 C C . ARG A 1 84 ? 32.369 3.254 -41.437 1.00 90.69 84 ARG A C 1
ATOM 652 O O . ARG A 1 84 ? 32.188 3.039 -40.245 1.00 90.69 84 ARG A O 1
ATOM 659 N N . LYS A 1 85 ? 32.672 4.465 -41.916 1.00 90.56 85 LYS A N 1
ATOM 660 C CA . LYS A 1 85 ? 32.796 5.656 -41.060 1.00 90.56 85 LYS A CA 1
ATOM 661 C C . LYS A 1 85 ? 31.461 6.055 -40.441 1.00 90.56 85 LYS A C 1
ATOM 663 O O . LYS A 1 85 ? 31.410 6.291 -39.241 1.00 90.56 85 LYS A O 1
ATOM 668 N N . THR A 1 86 ? 30.387 6.092 -41.230 1.00 86.94 86 THR A N 1
ATOM 669 C CA . THR A 1 86 ? 29.048 6.415 -40.713 1.00 86.94 86 THR A CA 1
ATOM 670 C C . THR A 1 86 ? 28.566 5.366 -39.714 1.00 86.94 86 THR A C 1
ATOM 672 O O . THR A 1 86 ? 28.024 5.728 -38.676 1.00 86.94 86 THR A O 1
ATOM 675 N N . LEU A 1 87 ? 28.805 4.078 -39.980 1.00 87.44 87 LEU A N 1
ATOM 676 C CA . LEU A 1 87 ? 28.486 3.006 -39.038 1.00 87.44 87 LEU A CA 1
ATOM 677 C C . LEU A 1 87 ? 29.252 3.171 -37.731 1.00 87.44 87 LEU A C 1
ATOM 679 O O . LEU A 1 87 ? 28.616 3.142 -36.685 1.00 87.44 87 LEU A O 1
ATOM 683 N N . ALA A 1 88 ? 30.569 3.390 -37.786 1.00 82.88 88 ALA A N 1
ATOM 684 C CA . ALA A 1 88 ? 31.389 3.597 -36.594 1.00 82.88 88 ALA A CA 1
ATOM 685 C C . ALA A 1 88 ? 30.914 4.809 -35.782 1.00 82.88 88 ALA A C 1
ATOM 687 O O . ALA A 1 88 ? 30.725 4.701 -34.582 1.00 82.88 88 ALA A O 1
ATOM 688 N N . GLU A 1 89 ? 30.619 5.939 -36.428 1.00 84.38 89 GLU A N 1
ATOM 689 C CA . GLU A 1 89 ? 30.140 7.127 -35.717 1.00 84.38 89 GLU A CA 1
ATOM 690 C C . GLU A 1 89 ? 28.768 6.918 -35.058 1.00 84.38 89 GLU A C 1
ATOM 692 O O . GLU A 1 89 ? 28.564 7.321 -33.912 1.00 84.38 89 GLU A O 1
ATOM 697 N N . VAL A 1 90 ? 27.834 6.264 -35.753 1.00 82.62 90 VAL A N 1
ATOM 698 C CA . VAL A 1 90 ? 26.501 5.969 -35.209 1.00 82.62 90 VAL A CA 1
ATOM 699 C C . VAL A 1 90 ? 26.581 4.951 -34.071 1.00 82.62 90 VAL A C 1
ATOM 701 O O . VAL A 1 90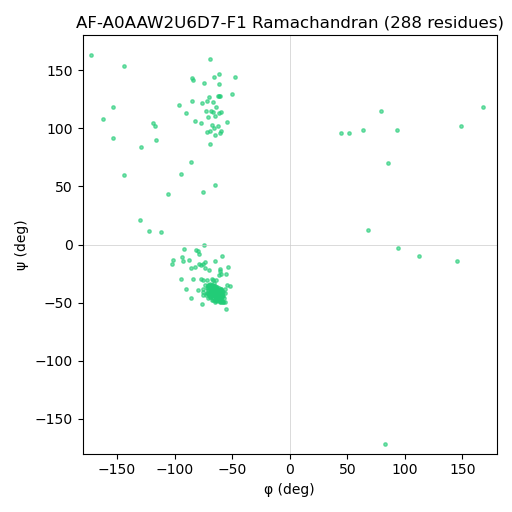 ? 25.915 5.132 -33.052 1.00 82.62 90 VAL A O 1
ATOM 704 N N . THR A 1 91 ? 27.391 3.900 -34.221 1.00 76.56 91 THR A N 1
ATOM 705 C CA . THR A 1 91 ? 27.514 2.850 -33.197 1.00 76.56 91 THR A CA 1
ATOM 706 C C . THR A 1 91 ? 28.341 3.280 -31.998 1.00 76.56 91 THR A C 1
ATOM 708 O O . THR A 1 91 ? 27.942 2.964 -30.890 1.00 76.56 91 THR A O 1
ATOM 711 N N . GLU A 1 92 ? 29.424 4.034 -32.172 1.00 77.25 92 GLU A N 1
ATOM 712 C CA . GLU A 1 92 ? 30.214 4.507 -31.031 1.00 77.25 92 GLU A CA 1
ATOM 713 C C . GLU A 1 92 ? 29.514 5.664 -30.316 1.00 77.25 92 GLU A C 1
ATOM 715 O O . GLU A 1 92 ? 29.312 5.621 -29.115 1.00 77.25 92 GLU A O 1
ATOM 720 N N . LYS A 1 93 ? 29.085 6.719 -31.017 1.00 77.31 93 LYS A N 1
ATOM 721 C CA . LYS A 1 93 ? 28.593 7.922 -30.317 1.00 77.31 93 LYS A CA 1
ATOM 722 C C . LYS A 1 93 ? 27.100 7.889 -30.028 1.00 77.31 93 LYS A C 1
ATOM 724 O O . LYS A 1 93 ? 26.657 8.386 -28.995 1.00 77.31 93 LYS A O 1
ATOM 729 N N . GLY A 1 94 ? 26.312 7.366 -30.966 1.00 79.38 94 GLY A N 1
ATOM 730 C CA . GLY A 1 94 ? 24.854 7.377 -30.860 1.00 79.38 94 GLY A CA 1
ATOM 731 C C . GLY A 1 94 ? 24.340 6.350 -29.858 1.00 79.38 94 GLY A C 1
ATOM 732 O O . GLY A 1 94 ? 23.457 6.651 -29.055 1.00 79.38 94 GLY A O 1
ATOM 733 N N . VAL A 1 95 ? 24.902 5.142 -29.896 1.00 86.38 95 VAL A N 1
ATOM 734 C CA . VAL A 1 95 ? 24.444 4.029 -29.059 1.00 86.38 95 VAL A CA 1
ATOM 735 C C . VAL A 1 95 ? 24.986 4.140 -27.630 1.00 86.38 95 VAL A C 1
ATOM 737 O O . VAL A 1 95 ? 24.217 3.928 -26.694 1.00 86.38 95 VAL A O 1
ATOM 740 N N . ASP A 1 96 ? 26.237 4.566 -27.430 1.00 87.38 96 ASP A N 1
ATOM 741 C CA . ASP A 1 96 ? 26.809 4.702 -26.079 1.00 87.38 96 ASP A CA 1
ATOM 742 C C . ASP A 1 96 ? 26.080 5.766 -25.242 1.00 87.38 96 ASP A C 1
ATOM 744 O O . ASP A 1 96 ? 25.719 5.518 -24.089 1.00 87.38 96 ASP A O 1
ATOM 748 N N . GLY A 1 97 ? 25.757 6.922 -25.835 1.00 87.94 97 GLY A N 1
ATOM 749 C CA . GLY A 1 97 ? 24.981 7.963 -25.149 1.00 87.94 97 GLY A CA 1
ATOM 750 C C . GLY A 1 97 ? 23.555 7.517 -24.795 1.00 87.94 97 GLY A C 1
ATOM 751 O O . GLY A 1 97 ? 22.986 7.936 -23.779 1.00 87.94 97 GLY A O 1
ATOM 752 N N . LEU A 1 98 ? 22.973 6.626 -25.605 1.00 91.44 98 LEU A N 1
ATOM 753 C CA . LEU A 1 98 ? 21.673 6.027 -25.320 1.00 91.44 98 LEU A CA 1
ATOM 754 C C . LEU A 1 98 ? 21.760 5.048 -24.140 1.00 91.44 98 LEU A C 1
ATOM 756 O O . LEU A 1 98 ? 20.904 5.094 -23.255 1.00 91.44 98 LEU A O 1
ATOM 760 N N . PHE A 1 99 ? 22.804 4.217 -24.075 1.00 93.19 99 PHE A N 1
ATOM 761 C CA . PHE A 1 99 ? 23.039 3.330 -22.933 1.00 93.19 99 PHE A CA 1
ATOM 762 C C . PHE A 1 99 ? 23.250 4.101 -21.629 1.00 93.19 99 PHE A C 1
ATOM 764 O O . PHE A 1 99 ? 22.663 3.737 -20.610 1.00 93.19 99 PHE A O 1
ATOM 771 N N . GLU A 1 100 ? 24.012 5.195 -21.652 1.00 92.75 100 GLU A N 1
ATOM 772 C CA . GLU A 1 100 ? 24.197 6.049 -20.474 1.00 92.75 100 GLU A CA 1
ATOM 773 C C . GLU A 1 100 ? 22.868 6.674 -20.014 1.00 92.75 100 GLU A C 1
ATOM 775 O O . GLU A 1 100 ? 22.544 6.694 -18.821 1.00 92.75 100 GLU A O 1
ATOM 780 N N . SER A 1 101 ? 22.045 7.117 -20.967 1.00 94.75 101 SER A N 1
ATOM 781 C CA . SER A 1 101 ? 20.708 7.646 -20.684 1.00 94.75 101 SER A CA 1
ATOM 782 C C . SER A 1 101 ? 19.796 6.591 -20.049 1.00 94.75 101 SER A C 1
ATOM 784 O O . SER A 1 101 ? 19.084 6.901 -19.090 1.00 94.75 101 SER A O 1
ATOM 786 N N . PHE A 1 102 ? 19.847 5.342 -20.524 1.00 96.56 102 PHE A N 1
ATOM 787 C CA . PHE A 1 102 ? 19.108 4.229 -19.927 1.00 96.56 102 PHE A CA 1
ATOM 788 C C . PHE A 1 102 ? 19.618 3.866 -18.535 1.00 96.56 102 PHE A C 1
ATOM 790 O O . PHE A 1 102 ? 18.802 3.693 -17.636 1.00 96.56 102 PHE A O 1
ATOM 797 N N . ALA A 1 103 ? 20.933 3.827 -18.315 1.00 96.00 103 ALA A N 1
ATOM 798 C CA . ALA A 1 103 ? 21.502 3.567 -16.993 1.00 96.00 103 ALA A CA 1
ATOM 799 C C . ALA A 1 103 ? 21.079 4.638 -15.971 1.00 96.00 103 ALA A C 1
ATOM 801 O O . ALA A 1 103 ? 20.718 4.336 -14.828 1.00 96.00 103 ALA A O 1
ATOM 802 N N . ARG A 1 104 ? 21.052 5.909 -16.394 1.00 97.31 104 ARG A N 1
ATOM 803 C CA . ARG A 1 104 ? 20.570 7.017 -15.561 1.00 97.31 104 ARG A CA 1
ATOM 804 C C . ARG A 1 104 ? 19.067 6.934 -15.305 1.00 97.31 104 ARG A C 1
ATOM 806 O O . ARG A 1 104 ? 18.620 7.242 -14.198 1.00 97.31 104 ARG A O 1
ATOM 813 N N . LEU A 1 105 ? 18.285 6.557 -16.315 1.00 97.75 105 LEU A N 1
ATOM 814 C CA . LEU A 1 105 ? 16.846 6.368 -16.170 1.00 97.75 105 LEU A CA 1
ATOM 815 C C . LEU A 1 105 ? 16.547 5.225 -15.199 1.00 97.75 105 LEU A C 1
ATOM 817 O O . LEU A 1 105 ? 15.763 5.425 -14.280 1.00 97.75 105 LEU A O 1
ATOM 821 N N . ASP A 1 106 ? 17.210 4.085 -15.350 1.00 97.88 106 ASP A N 1
ATOM 822 C CA . ASP A 1 106 ? 17.058 2.923 -14.476 1.00 97.88 106 ASP A CA 1
ATOM 823 C C . ASP A 1 106 ? 17.402 3.268 -13.021 1.00 97.88 106 ASP A C 1
ATOM 825 O O . ASP A 1 106 ? 16.617 3.014 -12.110 1.00 97.88 106 ASP A O 1
ATOM 829 N N . SER A 1 107 ? 18.495 4.008 -12.807 1.00 98.00 107 SER A N 1
ATOM 830 C CA . SER A 1 107 ? 18.860 4.521 -11.479 1.00 98.00 107 SER A CA 1
ATOM 831 C C . SER A 1 107 ? 17.754 5.392 -10.863 1.00 98.00 107 SER A C 1
ATOM 833 O O . SER A 1 107 ? 17.453 5.284 -9.672 1.00 98.00 107 SER A O 1
ATOM 835 N N . ARG A 1 108 ? 17.104 6.249 -11.666 1.00 98.06 108 ARG A N 1
ATOM 836 C CA . ARG A 1 108 ? 15.978 7.080 -11.205 1.00 98.06 108 ARG A CA 1
ATOM 837 C C . ARG A 1 108 ? 14.716 6.263 -10.961 1.00 98.06 108 ARG A C 1
ATOM 839 O O . ARG A 1 108 ? 14.039 6.517 -9.971 1.00 98.06 108 ARG A O 1
A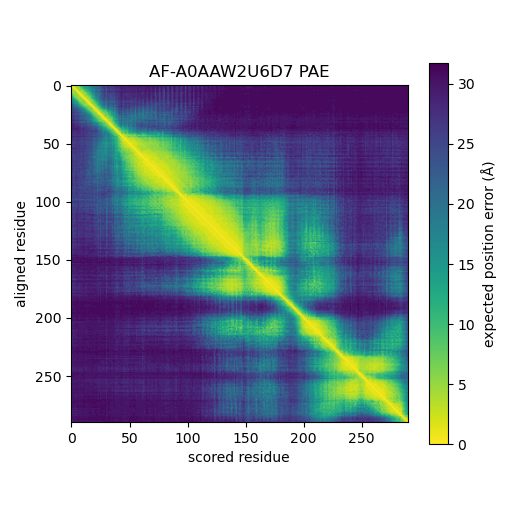TOM 846 N N . ILE A 1 109 ? 14.401 5.312 -11.837 1.00 97.50 109 ILE A N 1
ATOM 847 C CA . ILE A 1 109 ? 13.254 4.412 -11.683 1.00 97.50 109 ILE A CA 1
ATOM 848 C C . ILE A 1 109 ? 13.413 3.607 -10.396 1.00 97.50 109 ILE A C 1
ATOM 850 O O . ILE A 1 109 ? 12.478 3.550 -9.604 1.00 97.50 109 ILE A O 1
ATOM 854 N N . SER A 1 110 ? 14.606 3.073 -10.140 1.00 98.12 110 SER A N 1
ATOM 855 C CA . SER A 1 110 ? 14.923 2.340 -8.915 1.00 98.12 110 SER A CA 1
ATOM 856 C C . SER A 1 110 ? 14.765 3.221 -7.670 1.00 98.12 110 SER A C 1
ATOM 858 O O . SER A 1 110 ? 14.053 2.855 -6.737 1.00 98.12 110 SER A O 1
ATOM 860 N N . SER A 1 111 ? 15.327 4.435 -7.679 1.00 97.88 111 SER A N 1
ATOM 861 C CA . SER A 1 111 ? 15.203 5.382 -6.559 1.00 97.88 111 SER A CA 1
ATOM 862 C C . SER A 1 111 ? 13.751 5.797 -6.278 1.00 97.88 111 SER A C 1
ATOM 864 O O . SER A 1 111 ? 13.314 5.815 -5.122 1.00 97.88 111 SER A O 1
ATOM 866 N N . VAL A 1 112 ? 12.976 6.102 -7.323 1.00 98.19 112 VAL A N 1
ATOM 867 C CA . VAL A 1 112 ? 11.549 6.422 -7.188 1.00 98.19 112 VAL A CA 1
ATOM 868 C C . VAL A 1 112 ? 10.764 5.197 -6.724 1.00 98.19 112 VAL A C 1
ATOM 870 O O . VAL A 1 112 ? 9.929 5.337 -5.838 1.00 98.19 112 VAL A O 1
ATOM 873 N N . GLY A 1 113 ? 11.057 4.002 -7.241 1.00 98.19 113 GLY A N 1
ATOM 874 C CA . GLY A 1 113 ? 10.420 2.752 -6.823 1.00 98.19 113 GLY A CA 1
ATOM 875 C C . GLY A 1 113 ? 10.647 2.446 -5.341 1.00 98.19 113 GLY A C 1
ATOM 876 O O . GLY A 1 113 ? 9.695 2.155 -4.622 1.00 98.19 113 GLY A O 1
ATOM 877 N N . GLN A 1 114 ? 11.879 2.610 -4.853 1.00 97.62 114 GLN A N 1
ATOM 878 C CA . GLN A 1 114 ? 12.205 2.478 -3.428 1.00 97.62 114 GLN A CA 1
ATOM 879 C C . GLN A 1 114 ? 11.473 3.519 -2.572 1.00 97.62 114 GLN A C 1
ATOM 881 O O . GLN A 1 114 ? 10.949 3.198 -1.506 1.00 97.62 114 GLN A O 1
ATOM 886 N N . THR A 1 115 ? 11.407 4.766 -3.044 1.00 97.81 115 THR A N 1
ATOM 887 C CA . THR A 1 115 ? 10.692 5.841 -2.342 1.00 97.81 115 THR A CA 1
ATOM 888 C C . THR A 1 115 ? 9.190 5.564 -2.294 1.00 97.81 115 THR A C 1
ATOM 890 O O . THR A 1 115 ? 8.573 5.738 -1.248 1.00 97.81 115 THR A O 1
ATOM 893 N N . ALA A 1 116 ? 8.604 5.083 -3.391 1.00 98.19 116 ALA A N 1
ATOM 894 C CA . ALA A 1 116 ? 7.196 4.712 -3.464 1.00 98.19 116 ALA A CA 1
ATOM 895 C C . ALA A 1 116 ? 6.866 3.547 -2.520 1.00 98.19 116 ALA A C 1
ATOM 897 O O . ALA A 1 116 ? 5.877 3.633 -1.797 1.00 98.19 116 ALA A O 1
ATOM 898 N N . ALA A 1 117 ? 7.717 2.515 -2.465 1.00 97.62 117 ALA A N 1
ATOM 899 C CA . ALA A 1 117 ? 7.570 1.415 -1.511 1.00 97.62 117 ALA A CA 1
ATOM 900 C C . ALA A 1 117 ? 7.585 1.931 -0.064 1.00 97.62 117 ALA A C 1
ATOM 902 O O . ALA A 1 117 ? 6.655 1.676 0.695 1.00 97.62 117 ALA A O 1
ATOM 903 N N . LYS A 1 118 ? 8.570 2.770 0.279 1.00 97.88 118 LYS A N 1
ATOM 904 C CA . LYS A 1 118 ? 8.683 3.361 1.616 1.00 97.88 118 LYS A CA 1
ATOM 905 C C . LYS A 1 118 ? 7.463 4.212 1.990 1.00 97.88 118 LYS A C 1
ATOM 907 O O . LYS A 1 118 ? 6.989 4.144 3.120 1.00 97.88 118 LYS A O 1
ATOM 912 N N . ILE A 1 119 ? 6.953 5.030 1.067 1.00 97.50 119 ILE A N 1
ATOM 913 C CA . ILE A 1 119 ? 5.731 5.818 1.295 1.00 97.50 119 ILE A CA 1
ATOM 914 C C . ILE A 1 119 ? 4.527 4.892 1.494 1.00 97.50 119 ILE A C 1
ATOM 916 O O . ILE A 1 119 ? 3.701 5.168 2.360 1.00 97.50 119 ILE A O 1
ATOM 920 N N . GLY A 1 120 ? 4.450 3.792 0.740 1.00 97.69 120 GLY A N 1
ATOM 921 C CA . GLY A 1 120 ? 3.444 2.750 0.926 1.00 97.69 120 GLY A CA 1
ATOM 922 C C . GLY A 1 120 ? 3.454 2.182 2.345 1.00 97.69 120 GLY A C 1
ATOM 923 O O . GLY A 1 120 ? 2.416 2.187 3.003 1.00 97.69 120 GLY A O 1
ATOM 924 N N . ASP A 1 121 ? 4.627 1.805 2.855 1.00 96.44 121 ASP A N 1
ATOM 925 C CA . ASP A 1 121 ? 4.780 1.273 4.217 1.00 96.44 121 ASP A CA 1
ATOM 926 C C . ASP A 1 121 ? 4.362 2.297 5.287 1.00 96.44 121 ASP A C 1
ATOM 928 O O . ASP A 1 121 ? 3.670 1.969 6.260 1.00 96.44 121 ASP A O 1
ATOM 932 N N . HIS A 1 122 ? 4.746 3.567 5.100 1.00 97.56 122 HIS A N 1
ATOM 933 C CA . HIS A 1 122 ? 4.338 4.654 5.993 1.00 97.56 122 HIS A CA 1
ATOM 934 C C . HIS A 1 122 ? 2.826 4.879 5.967 1.00 97.56 122 HIS A C 1
ATOM 936 O O . 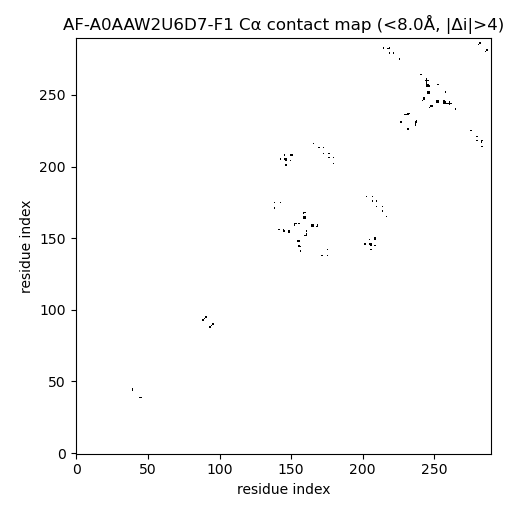HIS A 1 122 ? 2.230 5.085 7.023 1.00 97.56 122 HIS A O 1
ATOM 942 N N . LEU A 1 123 ? 2.204 4.829 4.788 1.00 97.50 123 LEU A N 1
ATOM 943 C CA . LEU A 1 123 ? 0.765 5.001 4.643 1.00 97.50 123 LEU A CA 1
ATOM 944 C C . LEU A 1 123 ? 0.004 3.844 5.287 1.00 97.50 123 LEU A C 1
ATOM 946 O O . LEU A 1 123 ? -0.950 4.090 6.014 1.00 97.50 123 LEU A O 1
ATOM 950 N N . GLN A 1 124 ? 0.456 2.606 5.088 1.00 95.06 124 GLN A N 1
ATOM 951 C CA . GLN A 1 124 ? -0.142 1.433 5.719 1.00 95.06 124 GLN A CA 1
ATOM 952 C C . GLN A 1 124 ? -0.052 1.507 7.249 1.00 95.06 124 GLN A C 1
ATOM 954 O O . GLN A 1 124 ? -1.030 1.236 7.941 1.00 95.06 124 GLN A O 1
ATOM 959 N N . SER A 1 125 ? 1.101 1.918 7.783 1.00 93.38 125 SER A N 1
ATOM 960 C CA . SER A 1 125 ? 1.284 2.092 9.230 1.00 93.38 125 SER A CA 1
ATOM 961 C C . SER A 1 125 ? 0.396 3.208 9.785 1.00 93.38 125 SER A C 1
ATOM 963 O O . SER A 1 125 ? -0.243 3.039 10.823 1.00 93.38 125 SER A O 1
ATOM 965 N N . ALA A 1 126 ? 0.324 4.343 9.083 1.00 94.06 126 ALA A N 1
ATOM 966 C CA . ALA A 1 126 ? -0.534 5.459 9.462 1.00 94.06 126 ALA A CA 1
ATOM 967 C C . ALA A 1 126 ? -2.022 5.088 9.390 1.00 94.06 126 ALA A C 1
ATOM 969 O O . ALA A 1 126 ? -2.791 5.496 10.256 1.00 94.06 126 ALA A O 1
ATOM 970 N N . ASP A 1 127 ? -2.428 4.295 8.398 1.00 93.44 127 ASP A N 1
ATOM 971 C CA . ASP A 1 127 ? -3.805 3.829 8.258 1.00 93.44 127 ASP A CA 1
ATOM 972 C C . ASP A 1 127 ? -4.181 2.838 9.364 1.00 93.44 127 ASP A C 1
ATOM 974 O O . ASP A 1 127 ? -5.220 2.999 9.997 1.00 93.44 127 ASP A O 1
ATOM 978 N N . ALA A 1 128 ? -3.290 1.901 9.704 1.00 90.38 128 ALA A N 1
ATOM 979 C CA . ALA A 1 128 ? -3.475 1.012 10.850 1.00 90.38 128 ALA A CA 1
ATOM 980 C C . ALA A 1 128 ? -3.589 1.791 12.175 1.00 90.38 128 ALA A C 1
ATOM 982 O O . ALA A 1 128 ? -4.431 1.480 13.024 1.00 90.38 128 ALA A O 1
ATOM 983 N N . GLN A 1 129 ? -2.776 2.839 12.351 1.00 90.25 129 GLN A N 1
ATOM 984 C CA . GLN A 1 129 ? -2.866 3.722 13.513 1.00 90.25 129 GLN A CA 1
ATOM 985 C C . GLN A 1 129 ? -4.182 4.511 13.521 1.00 90.25 129 GLN A C 1
ATOM 987 O O . GLN A 1 129 ? -4.813 4.628 14.572 1.00 90.25 129 GLN A O 1
ATOM 992 N N . ARG A 1 130 ? -4.614 5.036 12.369 1.00 95.31 130 ARG A N 1
ATOM 993 C CA . ARG A 1 130 ? -5.883 5.757 12.212 1.00 95.31 130 ARG A CA 1
ATOM 994 C C . ARG A 1 130 ? -7.074 4.865 12.545 1.00 95.31 130 ARG A C 1
ATOM 996 O O . ARG A 1 130 ? -7.949 5.299 13.284 1.00 95.31 130 ARG A O 1
ATOM 1003 N N . GLU A 1 131 ? -7.079 3.632 12.049 1.00 91.31 131 GLU A N 1
ATOM 1004 C CA . GLU A 1 131 ? -8.109 2.632 12.335 1.00 91.31 131 GLU A CA 1
ATOM 1005 C C . GLU A 1 131 ? -8.161 2.316 13.835 1.00 91.31 131 GLU A C 1
ATOM 1007 O O . GLU A 1 131 ? -9.213 2.412 14.463 1.00 91.31 131 GLU A O 1
ATOM 1012 N N . THR A 1 132 ? -7.001 2.058 14.448 1.00 84.56 132 THR A N 1
ATOM 1013 C CA . THR A 1 132 ? -6.901 1.819 15.898 1.00 84.56 132 THR A CA 1
ATOM 1014 C C . THR A 1 132 ? -7.422 3.012 16.707 1.00 84.56 132 THR A C 1
ATOM 1016 O O . THR A 1 132 ? -8.172 2.839 17.670 1.00 84.56 132 THR A O 1
ATOM 1019 N N . ALA A 1 133 ? -7.058 4.235 16.314 1.00 88.19 133 ALA A N 1
ATOM 1020 C CA . ALA A 1 133 ? -7.527 5.453 16.965 1.00 88.19 133 ALA A CA 1
ATOM 1021 C C . ALA A 1 133 ? -9.044 5.634 16.803 1.00 88.19 133 ALA A C 1
ATOM 1023 O O . ALA A 1 133 ? -9.713 5.966 17.777 1.00 88.19 133 ALA A O 1
ATOM 1024 N N . SER A 1 134 ? -9.594 5.361 15.616 1.00 89.00 134 SER A N 1
ATOM 1025 C CA . SER A 1 134 ? -11.038 5.414 15.362 1.00 89.00 134 SER A CA 1
ATOM 1026 C C . SER A 1 134 ? -11.797 4.441 16.262 1.00 89.00 134 SER A C 1
ATOM 1028 O O . SER A 1 134 ? -12.712 4.849 16.974 1.00 89.00 134 SER A O 1
ATOM 1030 N N . GLN A 1 135 ? -11.355 3.181 16.317 1.00 88.06 135 GLN A N 1
ATOM 1031 C CA . GLN A 1 135 ? -11.952 2.169 17.192 1.00 88.06 135 GLN A CA 1
ATOM 1032 C C . GLN A 1 135 ? -11.874 2.570 18.671 1.00 88.06 135 GLN A C 1
ATOM 1034 O O . GLN A 1 135 ? -12.817 2.346 19.426 1.00 88.06 135 GLN A O 1
ATOM 1039 N N . THR A 1 136 ? -10.765 3.184 19.093 1.00 85.50 136 THR A N 1
ATOM 1040 C CA . THR A 1 136 ? -10.584 3.658 20.475 1.00 85.50 136 THR A CA 1
ATOM 1041 C C . THR A 1 136 ? -11.514 4.826 20.798 1.00 85.50 136 THR A C 1
ATOM 1043 O O . THR A 1 136 ? -12.082 4.872 21.885 1.00 85.50 136 THR A O 1
ATOM 1046 N N . ILE A 1 137 ? -11.710 5.757 19.861 1.00 87.06 137 ILE A N 1
ATOM 1047 C CA . ILE A 1 137 ? -12.650 6.872 20.022 1.00 87.06 137 ILE A CA 1
ATOM 1048 C C . ILE A 1 137 ? -14.068 6.343 20.230 1.00 87.06 137 ILE A C 1
ATOM 1050 O O . ILE A 1 137 ? -14.756 6.807 21.136 1.00 87.06 137 ILE A O 1
ATOM 1054 N N . ASP A 1 138 ? -14.503 5.373 19.426 1.00 85.56 138 ASP A N 1
ATOM 1055 C CA . ASP A 1 138 ? -15.841 4.796 19.571 1.00 85.56 138 ASP A CA 1
ATOM 1056 C C . ASP A 1 138 ? -15.989 4.052 20.898 1.00 85.56 138 ASP A C 1
ATOM 1058 O O . ASP A 1 138 ? -16.984 4.219 21.597 1.00 85.56 138 ASP A O 1
ATOM 1062 N N . LEU A 1 139 ? -14.949 3.331 21.314 1.00 85.31 139 LEU A N 1
ATOM 1063 C CA . LEU A 1 139 ? -14.904 2.685 22.617 1.00 85.31 139 LEU A CA 1
ATOM 1064 C C . LEU A 1 139 ? -15.050 3.690 23.776 1.00 85.31 139 LEU A C 1
ATOM 1066 O O . LEU A 1 139 ? -15.831 3.462 24.697 1.00 85.31 139 LEU A O 1
ATOM 1070 N N . ILE A 1 140 ? -14.351 4.828 23.709 1.00 84.12 140 ILE A N 1
ATOM 1071 C CA . ILE A 1 140 ? -14.471 5.913 24.694 1.00 84.12 140 ILE A CA 1
ATOM 1072 C C . ILE A 1 140 ? -15.882 6.501 24.686 1.00 84.12 140 ILE A C 1
ATOM 1074 O O . ILE A 1 140 ? -16.428 6.747 25.759 1.00 84.12 140 ILE A O 1
ATOM 1078 N N . LYS A 1 141 ? -16.492 6.712 23.511 1.00 84.31 141 LYS A N 1
ATOM 1079 C CA . LYS A 1 141 ? -17.877 7.202 23.422 1.00 84.31 141 LYS A CA 1
ATOM 1080 C C . LYS A 1 141 ? -18.834 6.260 24.141 1.00 84.31 141 LYS A C 1
ATOM 1082 O O . LYS A 1 141 ? -19.589 6.727 24.985 1.00 84.31 141 LYS A O 1
ATOM 1087 N N . TYR A 1 142 ? -18.749 4.957 23.872 1.00 81.94 142 TYR A N 1
ATOM 1088 C CA . TYR A 1 142 ? -19.587 3.970 24.552 1.00 81.94 142 TYR A CA 1
ATOM 1089 C C . TYR A 1 142 ? -19.328 3.963 26.062 1.00 81.94 142 TYR A C 1
ATOM 1091 O O . TYR A 1 142 ? -20.270 3.966 26.846 1.00 81.94 142 TYR A O 1
ATOM 1099 N N . LEU A 1 143 ? -18.068 4.050 26.500 1.00 79.75 143 LEU A N 1
ATOM 1100 C CA . LEU A 1 143 ? -17.742 4.160 27.925 1.00 79.75 143 LEU A CA 1
ATOM 1101 C C . LEU A 1 143 ? -18.336 5.427 28.566 1.00 79.75 143 LEU A C 1
ATOM 1103 O O . LEU A 1 143 ? -18.806 5.383 29.700 1.00 79.75 143 LEU A O 1
ATOM 1107 N N . MET A 1 144 ? -18.316 6.564 27.869 1.00 78.88 144 MET A N 1
ATOM 1108 C CA . MET A 1 144 ? -18.940 7.805 28.340 1.00 78.88 144 MET A CA 1
ATOM 1109 C C . MET A 1 144 ? -20.466 7.695 28.399 1.00 78.88 144 MET A C 1
ATOM 1111 O O . MET A 1 144 ? -21.077 8.236 29.318 1.00 78.88 144 MET A O 1
ATOM 1115 N N . GLU A 1 145 ? -21.073 6.978 27.458 1.00 77.50 145 GLU A N 1
ATOM 1116 C CA . GLU A 1 145 ? -22.507 6.697 27.422 1.00 77.50 145 GLU A CA 1
ATOM 1117 C C . GLU A 1 145 ? -22.925 5.855 28.637 1.00 77.50 145 GLU A C 1
ATOM 1119 O O . GLU A 1 145 ? -23.782 6.279 29.407 1.00 77.50 145 GLU A O 1
ATOM 1124 N N . PHE A 1 146 ? -22.194 4.769 28.924 1.00 72.44 146 PHE A N 1
ATOM 1125 C CA . PHE A 1 146 ? -22.376 3.954 30.136 1.00 72.44 146 PHE A CA 1
ATOM 1126 C C . PHE A 1 146 ? -22.174 4.727 31.451 1.00 72.44 146 PHE A C 1
ATOM 1128 O O . PHE A 1 146 ? -22.711 4.326 32.484 1.00 72.44 146 PHE A O 1
ATOM 1135 N N . ASN A 1 147 ? -21.393 5.813 31.433 1.00 73.12 147 ASN A N 1
ATOM 1136 C CA . ASN A 1 147 ? -21.184 6.693 32.586 1.00 73.12 147 ASN A CA 1
ATOM 1137 C C . ASN A 1 147 ? -22.259 7.784 32.731 1.00 73.12 147 ASN A C 1
ATOM 1139 O O . ASN A 1 147 ? -22.393 8.352 33.814 1.00 73.12 147 ASN A O 1
ATOM 1143 N N . SER A 1 148 ? -22.990 8.113 31.663 1.00 73.31 148 SER A N 1
ATOM 1144 C CA . SER A 1 148 ? -23.943 9.230 31.656 1.00 73.31 148 SER A CA 1
ATOM 1145 C C . SER A 1 148 ? -25.312 8.842 32.229 1.00 73.31 148 SER A C 1
ATOM 1147 O O . SER A 1 148 ? -25.954 9.686 32.852 1.00 73.31 148 SER A O 1
ATOM 1149 N N . SER A 1 149 ? -25.729 7.578 32.095 1.00 64.00 149 SER A N 1
ATOM 1150 C CA . SER A 1 149 ? -26.993 7.051 32.634 1.00 64.00 149 SER A CA 1
ATOM 1151 C C . SER A 1 149 ? -26.777 5.762 33.452 1.00 64.00 149 SER A C 1
ATOM 1153 O O . SER A 1 149 ? -26.920 4.646 32.949 1.00 64.00 149 SER A O 1
ATOM 1155 N N . PRO A 1 150 ? -26.424 5.863 34.747 1.00 56.53 150 PRO A N 1
ATOM 1156 C CA . PRO A 1 150 ? -26.320 4.687 35.603 1.00 56.53 150 PRO A CA 1
ATOM 1157 C C . PRO A 1 150 ? -27.703 4.050 35.822 1.00 56.53 150 PRO A C 1
ATOM 1159 O O . PRO A 1 150 ? -28.569 4.643 36.463 1.00 56.53 150 PRO A O 1
ATOM 1162 N N . GLY A 1 151 ? -27.887 2.831 35.312 1.00 56.41 151 GLY A N 1
ATOM 1163 C CA . GLY A 1 151 ? -29.059 1.990 35.583 1.00 56.41 151 GLY A CA 1
ATOM 1164 C C . GLY A 1 151 ? -30.209 2.068 34.573 1.00 56.41 151 GLY A C 1
ATOM 1165 O O . GLY A 1 151 ? -31.156 1.301 34.721 1.00 56.41 151 GLY A O 1
ATOM 1166 N N . ASP A 1 152 ? -30.139 2.919 33.543 1.00 60.28 152 ASP A N 1
ATOM 1167 C CA . ASP A 1 152 ? -31.135 2.935 32.460 1.00 60.28 152 ASP A CA 1
ATOM 1168 C C . ASP A 1 152 ? -30.498 2.561 31.114 1.00 60.28 152 ASP A C 1
ATOM 1170 O O . ASP A 1 152 ? -29.986 3.396 30.366 1.00 60.28 152 ASP A O 1
ATOM 1174 N N . LEU A 1 153 ? -30.510 1.256 30.826 1.00 56.97 153 LEU A N 1
ATOM 1175 C CA . LEU A 1 153 ? -30.009 0.664 29.581 1.00 56.97 153 LEU A CA 1
ATOM 1176 C C . LEU A 1 153 ? -30.823 1.088 28.341 1.00 56.97 153 LEU A C 1
ATOM 1178 O O . LEU A 1 153 ? -30.356 0.865 27.224 1.00 56.97 153 LEU A O 1
ATOM 1182 N N . MET A 1 154 ? -32.023 1.671 28.505 1.00 54.97 154 MET A N 1
ATOM 1183 C CA . MET A 1 154 ? -32.871 2.079 27.375 1.00 54.97 154 MET A CA 1
ATOM 1184 C C . MET A 1 154 ? -32.443 3.396 26.714 1.00 54.97 154 MET A C 1
ATOM 1186 O O . MET A 1 154 ? -32.863 3.650 25.587 1.00 54.97 154 MET A O 1
ATOM 1190 N N . GLU A 1 155 ? -31.613 4.217 27.366 1.00 56.25 155 GLU A N 1
ATOM 1191 C CA . GLU A 1 155 ? -31.066 5.454 26.774 1.00 56.25 155 GLU A CA 1
ATOM 1192 C C . GLU A 1 155 ? -29.716 5.258 26.069 1.00 56.25 155 GLU A C 1
ATOM 1194 O O . GLU A 1 155 ? -29.190 6.196 25.467 1.00 56.25 155 GLU A O 1
ATOM 1199 N N . LEU A 1 156 ? -29.148 4.052 26.125 1.00 64.12 156 LEU A N 1
ATOM 1200 C CA . LEU A 1 156 ? -27.910 3.740 25.421 1.00 64.12 156 LEU A CA 1
ATOM 1201 C C . LEU A 1 156 ? -28.135 3.721 23.902 1.00 64.12 156 LEU A C 1
ATOM 1203 O O . LEU A 1 156 ? -29.249 3.542 23.407 1.00 64.12 156 LEU A O 1
ATOM 1207 N N . SER A 1 157 ? -27.048 3.870 23.146 1.00 68.94 157 SER A N 1
ATOM 1208 C CA . SER A 1 157 ? -27.053 3.791 21.691 1.00 68.94 157 SER A CA 1
ATOM 1209 C C . SER A 1 157 ? -27.817 2.553 21.218 1.00 68.94 157 SER A C 1
ATOM 1211 O O . SER A 1 157 ? -27.657 1.489 21.818 1.00 68.94 157 SER A O 1
ATOM 1213 N N . PRO A 1 158 ? -28.550 2.625 20.086 1.00 68.00 158 PRO A N 1
ATOM 1214 C CA . PRO A 1 158 ? -29.383 1.525 19.582 1.00 68.00 158 PRO A CA 1
ATOM 1215 C C . PRO A 1 158 ? -28.648 0.189 19.423 1.00 68.00 158 PRO A C 1
ATOM 1217 O O . PRO A 1 158 ? -29.272 -0.859 19.355 1.00 68.00 158 PRO A O 1
ATOM 1220 N N . LEU A 1 159 ? -27.315 0.221 19.365 1.00 69.19 159 LEU A N 1
ATOM 1221 C CA . LEU A 1 159 ? -26.457 -0.955 19.425 1.00 69.19 159 LEU A CA 1
ATOM 1222 C C . LEU A 1 159 ? -26.677 -1.815 20.686 1.00 69.19 159 LEU A C 1
ATOM 1224 O O . LEU A 1 159 ? -26.629 -3.034 20.576 1.00 69.19 159 LEU A O 1
ATOM 1228 N N . PHE A 1 160 ? -26.911 -1.203 21.850 1.00 67.12 160 PHE A N 1
ATOM 1229 C CA . PHE A 1 160 ? -27.135 -1.881 23.134 1.00 67.12 160 PHE A CA 1
ATOM 1230 C C . PHE A 1 160 ? -28.620 -2.123 23.447 1.00 67.12 160 PHE A C 1
ATOM 1232 O O . PHE A 1 160 ? -28.924 -2.865 24.377 1.00 67.12 160 PHE A O 1
ATOM 1239 N N . SER A 1 161 ? -29.533 -1.522 22.678 1.00 67.25 161 SER A N 1
ATOM 1240 C CA . SER A 1 161 ? -30.988 -1.675 22.846 1.00 67.25 161 SER A CA 1
ATOM 1241 C C . SER A 1 161 ? -31.630 -2.636 21.836 1.00 67.25 161 SER A C 1
ATOM 1243 O O . SER A 1 161 ? -32.771 -3.043 22.029 1.00 67.25 161 SER A O 1
ATOM 1245 N N . ASP A 1 162 ? -30.942 -2.968 20.740 1.00 69.75 162 ASP A N 1
ATOM 1246 C CA . ASP A 1 162 ? -31.446 -3.853 19.686 1.00 69.75 162 ASP A CA 1
ATOM 1247 C C . ASP A 1 162 ? -31.092 -5.322 19.970 1.00 69.75 162 ASP A C 1
ATOM 1249 O O . ASP A 1 162 ? -29.927 -5.727 19.883 1.00 69.75 162 ASP A O 1
ATOM 1253 N N . ASP A 1 163 ? -32.118 -6.137 20.235 1.00 63.19 163 ASP A N 1
ATOM 1254 C CA . ASP A 1 163 ? -32.010 -7.580 20.490 1.00 63.19 163 ASP A CA 1
ATOM 1255 C C . ASP A 1 163 ? -31.289 -8.344 19.360 1.00 63.19 163 ASP A C 1
ATOM 1257 O O . ASP A 1 163 ? -30.676 -9.389 19.592 1.00 63.19 163 ASP A O 1
ATOM 1261 N N . SER A 1 164 ? -31.302 -7.823 18.127 1.00 65.00 164 SER A N 1
ATOM 1262 C CA . SER A 1 164 ? -30.624 -8.446 16.984 1.00 65.00 164 SER A CA 1
ATOM 1263 C C . SER A 1 164 ? -29.104 -8.231 16.968 1.00 65.00 164 SER A C 1
ATOM 1265 O O . SER A 1 164 ? -28.379 -8.970 16.297 1.00 65.00 164 SER A O 1
ATOM 1267 N N . ARG A 1 165 ? -28.600 -7.253 17.731 1.00 69.44 165 ARG A N 1
ATOM 1268 C CA . ARG A 1 165 ? -27.181 -6.849 17.775 1.00 69.44 165 ARG A CA 1
ATOM 1269 C C . ARG A 1 165 ? -26.507 -7.166 19.104 1.00 69.44 165 ARG A C 1
ATOM 1271 O O . ARG A 1 165 ? -25.356 -6.798 19.333 1.00 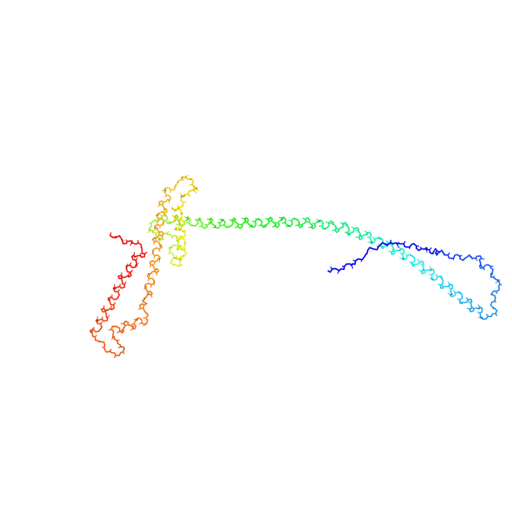69.44 165 ARG A O 1
ATOM 1278 N N . VAL A 1 166 ? -27.182 -7.945 19.941 1.00 68.88 166 VAL A N 1
ATOM 1279 C CA . VAL A 1 166 ? -26.738 -8.380 21.269 1.00 68.88 166 VAL A CA 1
ATOM 1280 C C . VAL A 1 166 ? -25.335 -9.008 21.259 1.00 68.88 166 VAL A C 1
ATOM 1282 O O . VAL A 1 166 ? -24.549 -8.771 22.175 1.00 68.88 166 VAL A O 1
ATOM 1285 N N . ALA A 1 167 ? -24.959 -9.742 20.205 1.00 63.31 167 ALA A N 1
ATOM 1286 C CA . ALA A 1 167 ? -23.607 -10.295 20.055 1.00 63.31 167 ALA A CA 1
ATOM 1287 C C . ALA A 1 167 ? -22.526 -9.217 19.817 1.00 63.31 167 ALA A C 1
ATOM 1289 O O . ALA A 1 167 ? -21.421 -9.310 20.352 1.00 63.31 167 ALA A O 1
ATOM 1290 N N . GLU A 1 168 ? -22.844 -8.183 19.038 1.00 68.94 168 GLU A N 1
ATOM 1291 C CA . GLU A 1 168 ? -21.947 -7.058 18.752 1.00 68.94 168 GLU A CA 1
ATOM 1292 C C . GLU A 1 168 ? -21.773 -6.187 20.003 1.00 68.94 168 GLU A C 1
ATOM 1294 O O . GLU A 1 168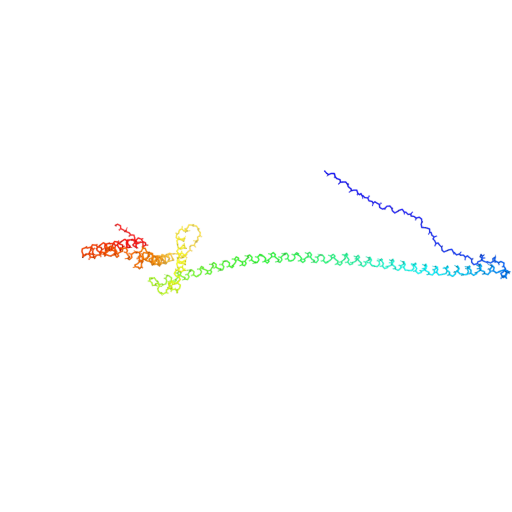 ? -20.650 -5.887 20.409 1.00 68.94 168 GLU A O 1
ATOM 1299 N N . ALA A 1 169 ? -22.878 -5.879 20.681 1.00 72.75 169 ALA A N 1
ATOM 1300 C CA . ALA A 1 169 ? -22.883 -5.173 21.954 1.00 72.75 169 ALA A CA 1
ATOM 1301 C C . ALA A 1 169 ? -22.078 -5.912 23.035 1.00 72.75 169 ALA A C 1
ATOM 1303 O O . ALA A 1 169 ? -21.255 -5.302 23.717 1.00 72.75 169 ALA A O 1
ATOM 1304 N N . ALA A 1 170 ? -22.234 -7.237 23.141 1.00 68.69 170 ALA A N 1
ATOM 1305 C CA . ALA A 1 170 ? -21.442 -8.069 24.045 1.00 68.69 170 ALA A CA 1
ATOM 1306 C C . ALA A 1 170 ? -19.944 -8.008 23.732 1.00 68.69 170 ALA A C 1
ATOM 1308 O O . ALA A 1 170 ? -19.128 -7.896 24.644 1.00 68.69 170 ALA A O 1
ATOM 1309 N N . SER A 1 171 ? -19.574 -8.031 22.447 1.00 73.69 171 SER A N 1
ATOM 1310 C CA . SER A 1 171 ? -18.175 -7.926 22.029 1.00 73.69 171 SER A CA 1
ATOM 1311 C C . SER A 1 171 ? -17.560 -6.581 22.418 1.00 73.69 171 SER A C 1
ATOM 1313 O O . SER A 1 171 ? -16.408 -6.551 22.853 1.00 73.69 171 SER A O 1
ATOM 1315 N N . ILE A 1 172 ? -18.296 -5.475 22.276 1.00 79.94 172 ILE A N 1
ATOM 1316 C CA . ILE A 1 172 ? -17.817 -4.147 22.683 1.00 79.94 172 ILE A CA 1
ATOM 1317 C C . ILE A 1 172 ? -17.747 -4.047 24.208 1.00 79.94 172 ILE A C 1
ATOM 1319 O O . ILE A 1 172 ? -16.739 -3.584 24.738 1.00 79.94 172 ILE A O 1
ATOM 1323 N N . ALA A 1 173 ? -18.762 -4.546 24.915 1.00 75.81 173 ALA A N 1
ATOM 1324 C CA . ALA A 1 173 ? -18.805 -4.593 26.373 1.00 75.81 173 ALA A CA 1
ATOM 1325 C C . ALA A 1 173 ? -17.648 -5.416 26.967 1.00 75.81 173 ALA A C 1
ATOM 1327 O O . ALA A 1 173 ? -17.001 -4.994 27.926 1.00 75.81 173 ALA A O 1
ATOM 1328 N N . GLN A 1 174 ? -17.337 -6.569 26.372 1.00 75.69 174 GLN A N 1
ATOM 1329 C CA . GLN A 1 174 ? -16.218 -7.416 26.781 1.00 75.69 174 GLN A CA 1
ATOM 1330 C C . GLN A 1 174 ? -14.872 -6.746 26.494 1.00 75.69 174 GLN A C 1
ATOM 1332 O O . GLN A 1 174 ? -13.972 -6.801 27.328 1.00 75.69 174 GLN A O 1
ATOM 1337 N N . LYS A 1 175 ? -14.749 -6.060 25.353 1.00 81.81 175 LYS A N 1
ATOM 1338 C CA . LYS A 1 175 ? -13.546 -5.301 24.999 1.00 81.81 175 LYS A CA 1
ATOM 1339 C C . LYS A 1 175 ? -13.323 -4.125 25.958 1.00 81.81 175 LYS A C 1
ATOM 1341 O O . LYS A 1 175 ? -12.208 -3.933 26.431 1.00 81.81 175 LYS A O 1
ATOM 1346 N N . LEU A 1 176 ? -14.375 -3.380 26.312 1.00 77.50 176 LEU A N 1
ATOM 1347 C CA . LEU A 1 176 ? -14.334 -2.336 27.348 1.00 77.50 176 LEU A CA 1
ATOM 1348 C C . LEU A 1 176 ? -13.865 -2.887 28.693 1.00 77.50 176 LEU A C 1
ATOM 1350 O O . LEU A 1 176 ? -12.991 -2.306 29.334 1.00 77.50 176 LEU A O 1
ATOM 1354 N N . ARG A 1 177 ? -14.423 -4.031 29.093 1.00 72.06 177 ARG A N 1
ATOM 1355 C CA . ARG A 1 177 ? -14.073 -4.701 30.342 1.00 72.06 177 ARG A CA 1
ATOM 1356 C C . ARG A 1 177 ? -12.616 -5.151 30.366 1.00 72.06 177 ARG A C 1
ATOM 1358 O O . ARG A 1 177 ? -11.947 -4.884 31.355 1.00 72.06 177 ARG A O 1
ATOM 1365 N N . SER A 1 178 ? -12.098 -5.739 29.282 1.00 72.50 178 SER A N 1
ATOM 1366 C CA . SER A 1 178 ? -10.681 -6.126 29.226 1.00 72.50 178 SER A CA 1
ATOM 1367 C C . SER A 1 178 ? -9.748 -4.924 29.396 1.00 72.50 178 SER A C 1
ATOM 1369 O O . SER A 1 178 ? -8.759 -5.025 30.110 1.00 72.50 178 SER A O 1
ATOM 1371 N N . PHE A 1 179 ? -10.089 -3.756 28.833 1.00 67.94 179 PHE A N 1
ATOM 1372 C CA . PHE A 1 179 ? -9.301 -2.535 29.054 1.00 67.94 179 PHE A CA 1
ATOM 1373 C C . PHE A 1 179 ? -9.394 -2.013 30.493 1.00 67.94 179 PHE A C 1
ATOM 1375 O O . PHE A 1 179 ? -8.404 -1.510 31.023 1.00 67.94 179 PHE A O 1
ATOM 1382 N N . ALA A 1 180 ? -10.563 -2.128 31.128 1.00 65.25 180 ALA A N 1
ATOM 1383 C CA . ALA A 1 180 ? -10.745 -1.728 32.518 1.00 65.25 180 ALA A CA 1
ATOM 1384 C C . ALA A 1 180 ? -9.979 -2.643 33.491 1.00 65.25 180 ALA A C 1
ATOM 1386 O O . ALA A 1 180 ? -9.359 -2.157 34.433 1.00 65.25 180 ALA A O 1
ATOM 1387 N N . GLU A 1 181 ? -9.982 -3.955 33.249 1.00 63.75 181 GLU A N 1
ATOM 1388 C CA . GLU A 1 181 ? -9.251 -4.942 34.053 1.00 63.75 181 GLU A CA 1
ATOM 1389 C C . GLU A 1 181 ? -7.724 -4.810 33.876 1.00 63.75 181 GLU A C 1
ATOM 1391 O O . GLU A 1 181 ? -6.979 -4.887 34.858 1.00 63.75 181 GLU A O 1
ATOM 1396 N N . ASP A 1 182 ? -7.255 -4.517 32.657 1.00 60.50 182 ASP A N 1
ATOM 1397 C CA . ASP A 1 182 ? -5.832 -4.319 32.355 1.00 60.50 182 ASP A CA 1
ATOM 1398 C C . ASP A 1 182 ? -5.243 -3.039 32.993 1.00 60.50 182 ASP A C 1
ATOM 1400 O O . ASP A 1 182 ? -4.085 -3.051 33.423 1.00 60.50 182 ASP A O 1
ATOM 1404 N N . ASP A 1 183 ? -6.009 -1.942 33.110 1.00 53.16 183 ASP A N 1
ATOM 1405 C CA . ASP A 1 183 ? -5.531 -0.691 33.739 1.00 53.16 183 ASP A CA 1
ATOM 1406 C C . ASP A 1 183 ? -5.463 -0.792 35.275 1.00 53.16 183 ASP A C 1
ATOM 1408 O O . ASP A 1 183 ? -4.566 -0.226 35.906 1.00 53.16 183 ASP A O 1
ATOM 1412 N N . ILE A 1 184 ? -6.341 -1.594 35.890 1.00 53.38 184 ILE A N 1
ATOM 1413 C CA . ILE A 1 184 ? -6.319 -1.860 37.339 1.00 53.38 184 ILE A CA 1
ATOM 1414 C C . ILE A 1 184 ? -5.123 -2.759 37.715 1.00 53.38 184 ILE A C 1
ATOM 1416 O O . ILE A 1 184 ? -4.559 -2.624 38.804 1.00 53.38 184 ILE A O 1
ATOM 1420 N N . GLY A 1 185 ? -4.680 -3.643 36.813 1.00 49.34 185 GLY A N 1
ATOM 1421 C CA . GLY A 1 185 ? -3.595 -4.598 37.065 1.00 49.34 185 GLY A CA 1
ATOM 1422 C C . GLY A 1 185 ? -2.170 -4.102 36.782 1.00 49.34 185 GLY A C 1
ATOM 1423 O O . GLY A 1 185 ? -1.211 -4.764 37.188 1.00 49.34 185 GLY A O 1
ATOM 1424 N N . ARG A 1 186 ? -1.988 -2.969 36.082 1.00 46.66 186 ARG A N 1
ATOM 1425 C CA . ARG A 1 186 ? -0.690 -2.628 35.458 1.00 46.66 186 ARG A CA 1
ATOM 1426 C C . ARG A 1 186 ? -0.144 -1.223 35.734 1.00 46.66 186 ARG A C 1
ATOM 1428 O O . ARG A 1 186 ? 0.770 -0.787 35.036 1.00 46.66 186 ARG A O 1
ATOM 1435 N N . GLN A 1 187 ? -0.579 -0.548 36.801 1.00 42.53 187 GLN A N 1
ATOM 1436 C CA . GLN A 1 187 ? 0.034 0.709 37.282 1.00 42.53 187 GLN A CA 1
ATOM 1437 C C . GLN A 1 187 ? 1.378 0.502 38.013 1.00 42.53 187 GLN A C 1
ATOM 1439 O O . GLN A 1 187 ? 1.660 1.091 39.056 1.00 42.53 187 GLN A O 1
ATOM 1444 N N . GLY A 1 188 ? 2.247 -0.329 37.442 1.00 41.09 188 GLY A N 1
ATOM 1445 C CA . GLY A 1 188 ? 3.643 -0.457 37.820 1.00 41.09 188 GLY A CA 1
ATOM 1446 C C . GLY A 1 188 ? 4.516 -0.041 36.646 1.00 41.09 188 GLY A C 1
ATOM 1447 O O . GLY A 1 188 ? 4.761 -0.849 35.761 1.00 41.09 188 GLY A O 1
ATOM 1448 N N . ILE A 1 189 ? 5.057 1.178 36.721 1.00 45.50 189 ILE A N 1
ATOM 1449 C CA . ILE A 1 189 ? 6.182 1.701 35.926 1.00 45.50 189 ILE A CA 1
ATOM 1450 C C . ILE A 1 189 ? 5.758 2.457 34.645 1.00 45.50 189 ILE A C 1
ATOM 1452 O O . ILE A 1 189 ? 5.568 1.899 33.572 1.00 45.50 189 ILE A O 1
ATOM 1456 N N . THR A 1 190 ? 5.747 3.790 34.781 1.00 43.12 190 THR A N 1
ATOM 1457 C CA . THR A 1 190 ? 5.765 4.843 33.738 1.00 43.12 190 THR A CA 1
ATOM 1458 C C . THR A 1 190 ? 4.443 5.291 33.100 1.00 43.12 190 THR A C 1
ATOM 1460 O O . THR A 1 190 ? 4.241 5.173 31.901 1.00 43.12 190 THR A O 1
ATOM 1463 N N . SER A 1 191 ? 3.606 5.994 33.867 1.00 38.19 191 SER A N 1
ATOM 1464 C CA . SER A 1 191 ? 2.978 7.219 33.343 1.00 38.19 191 SER A CA 1
ATOM 1465 C C . SER A 1 191 ? 2.640 8.167 34.492 1.00 38.19 191 SER A C 1
ATOM 1467 O O . SER A 1 191 ? 1.937 7.807 35.434 1.00 38.19 191 SER A O 1
ATOM 1469 N N . SER A 1 192 ? 3.239 9.356 34.478 1.00 39.31 192 SER A N 1
ATOM 1470 C CA . SER A 1 192 ? 3.163 10.320 35.569 1.00 39.31 192 SER A CA 1
ATOM 1471 C C . SER A 1 192 ? 1.909 11.193 35.488 1.00 39.31 192 SER A C 1
ATOM 1473 O O . SER A 1 192 ? 1.750 11.954 34.541 1.00 39.31 192 SER A O 1
ATOM 1475 N N . VAL A 1 193 ? 1.137 11.156 36.575 1.00 46.88 193 VAL A N 1
ATOM 1476 C CA . VAL A 1 193 ? 0.739 12.325 37.384 1.00 46.88 193 VAL A CA 1
ATOM 1477 C C . VAL A 1 193 ? -0.130 13.389 36.689 1.00 46.88 193 VAL A C 1
ATOM 1479 O O . VAL A 1 193 ? 0.367 14.293 36.031 1.00 46.88 193 VAL A O 1
ATOM 1482 N N . VAL A 1 194 ? -1.441 13.284 36.945 1.00 43.00 194 VAL A N 1
ATOM 1483 C CA . VAL A 1 194 ? -2.394 14.283 37.498 1.00 43.00 194 VAL A CA 1
ATOM 1484 C C . VAL A 1 194 ? -3.775 14.003 36.880 1.00 43.00 194 VAL A C 1
ATOM 1486 O O . VAL A 1 194 ? -4.025 14.381 35.744 1.00 43.00 194 VAL A O 1
ATOM 1489 N N . GLY A 1 195 ? -4.681 13.351 37.627 1.00 44.44 195 GLY A N 1
ATOM 1490 C CA . GLY A 1 195 ? -6.115 13.314 37.271 1.00 44.44 195 GLY A CA 1
ATOM 1491 C C . GLY A 1 195 ? -6.919 12.040 37.581 1.00 44.44 195 GLY A C 1
ATOM 1492 O O . GLY A 1 195 ? -8.142 12.098 37.570 1.00 44.44 195 GLY A O 1
ATOM 1493 N N . ASN A 1 196 ? -6.292 10.902 37.898 1.00 48.41 196 ASN A N 1
ATOM 1494 C CA . ASN A 1 196 ? -6.979 9.597 37.819 1.00 48.41 196 ASN A CA 1
ATOM 1495 C C . ASN A 1 196 ? -7.918 9.195 38.975 1.00 48.41 196 ASN A C 1
ATOM 1497 O O . ASN A 1 196 ? -8.592 8.178 38.853 1.00 48.41 196 ASN A O 1
ATOM 1501 N N . ALA A 1 197 ? -8.015 9.949 40.075 1.00 45.09 197 ALA A N 1
ATOM 1502 C CA . ALA A 1 197 ? -8.813 9.510 41.232 1.00 45.09 197 ALA A CA 1
ATOM 1503 C C . ALA A 1 197 ? -10.340 9.518 40.988 1.00 45.09 197 ALA A C 1
ATOM 1505 O O . ALA A 1 197 ? -11.078 8.821 41.679 1.00 45.09 197 ALA A O 1
ATOM 1506 N N . THR A 1 198 ? -10.826 10.298 40.018 1.00 47.06 198 THR A N 1
ATOM 1507 C CA . THR A 1 198 ? -12.242 10.315 39.604 1.00 47.06 198 THR A CA 1
ATOM 1508 C C . THR A 1 198 ? -12.522 9.384 38.425 1.00 47.06 198 THR A C 1
ATOM 1510 O O . THR A 1 198 ? -13.616 8.831 38.343 1.00 47.06 198 THR A O 1
ATOM 1513 N N . ALA A 1 199 ? -11.535 9.160 37.549 1.00 47.75 199 ALA A N 1
ATOM 1514 C CA . ALA A 1 199 ? -11.644 8.230 36.425 1.00 47.75 199 ALA A CA 1
ATOM 1515 C C . ALA A 1 199 ? -11.811 6.777 36.897 1.00 47.75 199 ALA A C 1
ATOM 1517 O O . ALA A 1 199 ? -12.629 6.055 36.337 1.00 47.75 199 ALA A O 1
ATOM 1518 N N . SER A 1 200 ? -11.123 6.374 37.972 1.00 53.94 200 SER A N 1
ATOM 1519 C CA . SER A 1 200 ? -11.272 5.041 38.574 1.00 53.94 200 SER A CA 1
ATOM 1520 C C . SER A 1 200 ? -12.681 4.789 39.118 1.00 53.94 200 SER A C 1
ATOM 1522 O O . SER A 1 200 ? -13.240 3.722 38.896 1.00 53.94 200 SER A O 1
ATOM 1524 N N . ARG A 1 201 ? -13.303 5.789 39.758 1.00 56.28 201 ARG A N 1
ATOM 1525 C CA . ARG A 1 201 ? -14.668 5.680 40.303 1.00 56.28 201 ARG A CA 1
ATOM 1526 C C . ARG A 1 201 ? -15.726 5.545 39.201 1.00 56.28 201 ARG A C 1
ATOM 1528 O O . ARG A 1 201 ? -16.656 4.762 39.351 1.00 56.28 201 ARG A O 1
ATOM 1535 N N . GLY A 1 202 ? -15.591 6.300 38.106 1.00 53.75 202 GLY A N 1
ATOM 1536 C CA . GLY A 1 202 ? -16.461 6.162 36.929 1.00 53.75 202 GLY A CA 1
ATOM 1537 C C . GLY A 1 202 ? -16.246 4.828 36.211 1.00 53.75 202 GLY A C 1
ATOM 1538 O O . GLY A 1 202 ? -17.200 4.162 35.824 1.00 53.75 202 GLY A O 1
ATOM 1539 N N . LEU A 1 203 ? -14.994 4.376 36.121 1.00 62.34 203 LEU A N 1
ATOM 1540 C CA . LEU A 1 203 ? -14.655 3.078 35.544 1.00 62.34 203 LEU A CA 1
ATOM 1541 C C . LEU A 1 203 ? -15.245 1.914 36.354 1.00 62.34 203 LEU A C 1
ATOM 1543 O O . LEU A 1 203 ? -15.792 0.996 35.758 1.00 62.34 203 LEU A O 1
ATOM 1547 N N . GLU A 1 204 ? -15.215 1.976 37.689 1.00 61.44 204 GLU A N 1
ATOM 1548 C CA . GLU A 1 204 ? -15.878 1.004 38.577 1.00 61.44 204 GLU A CA 1
ATOM 1549 C C . GLU A 1 204 ? -17.393 0.920 38.314 1.00 61.44 204 GLU A C 1
ATOM 1551 O O . GLU A 1 204 ? -17.944 -0.177 38.221 1.00 61.44 204 GLU A O 1
ATOM 1556 N N . VAL A 1 205 ? -18.065 2.067 38.147 1.00 65.75 205 VAL A N 1
ATOM 1557 C CA . VAL A 1 205 ? -19.507 2.131 37.838 1.00 65.75 205 VAL A CA 1
ATOM 1558 C C . VAL A 1 205 ? -19.797 1.575 36.443 1.00 65.75 205 VAL A C 1
ATOM 1560 O O . VAL A 1 205 ? -20.717 0.778 36.280 1.00 65.75 205 VAL A O 1
ATOM 1563 N N . ALA A 1 206 ? -18.985 1.921 35.443 1.00 62.19 206 ALA A N 1
ATOM 1564 C CA . ALA A 1 206 ? -19.124 1.381 34.095 1.00 62.19 206 ALA A CA 1
ATOM 1565 C C . ALA A 1 206 ? -18.886 -0.138 34.057 1.00 62.19 206 ALA A C 1
ATOM 1567 O O . ALA A 1 206 ? -19.631 -0.853 33.396 1.00 62.19 206 ALA A O 1
ATOM 1568 N N . VAL A 1 207 ? -17.901 -0.654 34.799 1.00 64.62 207 VAL A N 1
ATOM 1569 C CA . VAL A 1 207 ? -17.652 -2.099 34.934 1.00 64.62 207 VAL A CA 1
ATOM 1570 C C . VAL A 1 207 ? -18.838 -2.804 35.595 1.00 64.62 207 VAL A C 1
ATOM 1572 O O . VAL A 1 207 ? -19.227 -3.875 35.132 1.00 64.62 207 VAL A O 1
ATOM 1575 N N . ALA A 1 208 ? -19.454 -2.205 36.619 1.00 68.62 208 ALA A N 1
ATOM 1576 C CA . ALA A 1 208 ? -20.664 -2.743 37.241 1.00 68.62 208 ALA A CA 1
ATOM 1577 C C . ALA A 1 208 ? -21.853 -2.771 36.261 1.00 68.62 208 ALA A C 1
ATOM 1579 O O . ALA A 1 208 ? -22.496 -3.810 36.117 1.00 68.62 208 ALA A O 1
ATOM 1580 N N . ASN A 1 209 ? -22.080 -1.688 35.510 1.00 67.50 209 ASN A N 1
ATOM 1581 C CA . ASN A 1 209 ? -23.134 -1.618 34.490 1.00 67.50 209 ASN A CA 1
ATOM 1582 C C . ASN A 1 209 ? -22.897 -2.635 33.354 1.00 67.50 209 ASN A C 1
ATOM 1584 O O . ASN A 1 209 ? -23.824 -3.299 32.891 1.00 67.50 209 ASN A O 1
ATOM 1588 N N . LEU A 1 210 ? -21.641 -2.816 32.931 1.00 69.25 210 LEU A N 1
ATOM 1589 C CA . LEU A 1 210 ? -21.250 -3.826 31.944 1.00 69.25 210 LEU A CA 1
ATOM 1590 C C . LEU A 1 210 ? -21.421 -5.251 32.490 1.00 69.25 210 LEU A C 1
ATOM 1592 O O . LEU A 1 210 ? -21.798 -6.155 31.744 1.00 69.25 210 LEU A O 1
ATOM 1596 N N . GLN A 1 211 ? -21.140 -5.486 33.778 1.00 68.75 211 GLN A N 1
ATOM 1597 C CA . GLN A 1 211 ? -21.412 -6.756 34.459 1.00 68.75 211 GLN A CA 1
ATOM 1598 C C . GLN A 1 211 ? -22.902 -7.070 34.450 1.00 68.75 211 GLN A C 1
ATOM 1600 O O . GLN A 1 211 ? -23.268 -8.182 34.080 1.00 68.75 211 GLN A O 1
ATOM 1605 N N . GLU A 1 212 ? -23.742 -6.101 34.793 1.00 68.75 212 GLU A N 1
ATOM 1606 C CA . GLU A 1 212 ? -25.191 -6.263 34.788 1.00 68.75 212 GLU A CA 1
ATOM 1607 C C . GLU A 1 212 ? -25.718 -6.560 33.377 1.00 68.75 212 GLU A C 1
ATOM 1609 O O . GLU A 1 212 ? -26.433 -7.544 33.194 1.00 68.75 212 GLU A O 1
ATOM 1614 N N . TYR A 1 213 ? -25.256 -5.828 32.355 1.00 67.38 213 TYR A N 1
ATOM 1615 C CA . TYR A 1 213 ? -25.594 -6.096 30.951 1.00 67.38 213 TYR A CA 1
ATOM 1616 C C . TYR A 1 213 ? -25.203 -7.521 30.511 1.00 67.38 213 TYR A C 1
ATOM 1618 O O . TYR A 1 213 ? -26.025 -8.269 29.976 1.00 67.38 213 TYR A O 1
ATOM 1626 N N . CYS A 1 214 ? -23.962 -7.946 30.779 1.00 65.94 214 CYS A N 1
ATOM 1627 C CA . CYS A 1 214 ? -23.504 -9.294 30.430 1.00 65.94 214 CYS A CA 1
ATOM 1628 C C . CYS A 1 214 ? -24.241 -10.392 31.212 1.00 65.94 214 CYS A C 1
ATOM 1630 O O . CYS A 1 214 ? -24.455 -11.478 30.674 1.00 65.94 214 CYS A O 1
ATOM 1632 N N . ASN A 1 215 ? -24.627 -10.129 32.462 1.00 68.44 215 ASN A N 1
ATOM 1633 C CA . ASN A 1 215 ? -25.388 -11.066 33.285 1.00 68.44 215 ASN A CA 1
ATOM 1634 C C . ASN A 1 215 ? -26.817 -11.226 32.771 1.00 68.44 215 ASN A C 1
ATOM 1636 O O . ASN A 1 215 ? -27.315 -12.345 32.704 1.00 68.44 215 ASN A O 1
ATOM 1640 N N . VAL A 1 216 ? -27.462 -10.131 32.367 1.00 66.06 216 VAL A N 1
ATOM 1641 C CA . VAL A 1 216 ? -28.803 -10.154 31.774 1.00 66.06 216 VAL A CA 1
ATOM 1642 C C . VAL A 1 216 ? -28.792 -10.947 30.464 1.00 66.06 216 VAL A C 1
ATOM 1644 O O . VAL A 1 216 ? -29.628 -11.829 30.271 1.00 66.06 216 VAL A O 1
ATOM 1647 N N . GLN A 1 217 ? -27.795 -10.728 29.603 1.00 60.06 217 GLN A N 1
ATOM 1648 C CA . GLN A 1 217 ? -27.633 -11.484 28.359 1.00 60.06 217 GLN A CA 1
ATOM 1649 C C . GLN A 1 217 ? -27.377 -12.982 28.596 1.00 60.06 217 GLN A C 1
ATOM 1651 O O . GLN A 1 217 ? -27.992 -13.829 27.945 1.00 60.06 217 GLN A O 1
ATOM 1656 N N . GLN A 1 218 ? -26.489 -13.325 29.533 1.00 59.34 218 GLN A N 1
ATOM 1657 C CA . GLN A 1 218 ? -26.256 -14.719 29.919 1.00 59.34 218 GLN A CA 1
ATOM 1658 C C . GLN A 1 218 ? -27.505 -15.342 30.541 1.00 59.34 218 GLN A C 1
ATOM 1660 O O . GLN A 1 218 ? -27.813 -16.490 30.243 1.00 59.34 218 GLN A O 1
ATOM 1665 N N . GLY A 1 219 ? -28.272 -14.571 31.315 1.00 59.88 219 GLY A N 1
ATOM 1666 C CA . GLY A 1 219 ? -29.580 -14.959 31.829 1.00 59.88 219 GLY A CA 1
ATOM 1667 C C . GLY A 1 219 ? -30.524 -15.369 30.702 1.00 59.88 219 GLY A C 1
ATOM 1668 O O . GLY A 1 219 ? -30.991 -16.505 30.698 1.00 59.88 219 GLY A O 1
ATOM 1669 N N . TYR A 1 220 ? -30.746 -14.507 29.702 1.00 59.06 220 TYR A N 1
ATOM 1670 C CA . TYR A 1 220 ? -31.581 -14.832 28.535 1.00 59.06 220 TYR A CA 1
ATOM 1671 C C . TYR A 1 220 ? -31.107 -16.093 27.797 1.00 59.06 220 TYR A C 1
ATOM 1673 O O . TYR A 1 220 ? -31.924 -16.945 27.439 1.00 59.06 220 TYR A O 1
ATOM 1681 N N . GLN A 1 221 ? -29.794 -16.263 27.628 1.00 55.12 221 GLN A N 1
ATOM 1682 C CA . GLN A 1 221 ? -29.223 -17.441 26.973 1.00 55.12 221 GLN A CA 1
ATOM 1683 C C . GLN A 1 221 ? -29.392 -18.726 27.807 1.00 55.12 221 GLN A C 1
ATOM 1685 O O . GLN A 1 221 ? -29.674 -19.799 27.262 1.00 55.12 221 GLN A O 1
ATOM 1690 N N . CYS A 1 222 ? -29.269 -18.633 29.132 1.00 53.34 222 CYS A N 1
ATOM 1691 C CA . CYS A 1 222 ? -29.529 -19.730 30.061 1.00 53.34 222 CYS A CA 1
ATOM 1692 C C . CYS A 1 222 ? -31.015 -20.102 30.087 1.00 53.34 222 CYS A C 1
ATOM 1694 O O . CYS A 1 222 ? -31.325 -21.288 30.026 1.00 53.34 222 CYS A O 1
ATOM 1696 N N . TYR A 1 223 ? -31.935 -19.130 30.084 1.00 56.62 223 TYR A N 1
ATOM 1697 C CA . TYR A 1 223 ? -33.377 -19.392 29.982 1.00 56.62 223 TYR A CA 1
ATOM 1698 C C . TYR A 1 223 ? -33.735 -20.088 28.666 1.00 56.62 223 TYR A C 1
ATOM 1700 O O . TYR A 1 223 ? -34.507 -21.046 28.675 1.00 56.62 223 TYR A O 1
ATOM 1708 N N . ALA A 1 224 ? -33.141 -19.664 27.547 1.00 57.38 224 ALA A N 1
ATOM 1709 C CA . ALA A 1 224 ? -33.329 -20.322 26.256 1.00 57.38 224 ALA A CA 1
ATOM 1710 C C . ALA A 1 224 ? -32.814 -21.774 26.267 1.00 57.38 224 ALA A C 1
ATOM 1712 O O . ALA A 1 224 ? -33.460 -22.668 25.723 1.00 57.38 224 ALA A O 1
ATOM 1713 N N . THR A 1 225 ? -31.684 -22.025 26.934 1.00 54.66 225 THR A N 1
ATOM 1714 C CA . THR A 1 225 ? -31.099 -23.370 27.063 1.00 54.66 225 THR A CA 1
ATOM 1715 C C . THR A 1 225 ? -31.922 -24.263 27.997 1.00 54.66 225 THR A C 1
ATOM 1717 O O . THR A 1 225 ? -32.184 -25.410 27.652 1.00 54.66 225 THR A O 1
ATOM 1720 N N . LEU A 1 226 ? -32.402 -23.740 29.131 1.00 54.72 226 LEU A N 1
ATOM 1721 C CA . LEU A 1 226 ? -33.289 -24.445 30.066 1.00 54.72 226 LEU A CA 1
ATOM 1722 C C . LEU A 1 226 ? -34.643 -24.787 29.437 1.00 54.72 226 LEU A C 1
ATOM 1724 O O . LEU A 1 226 ? -35.073 -25.935 29.505 1.00 54.72 226 LEU A O 1
ATOM 1728 N N . CYS A 1 227 ? -35.268 -23.847 28.719 1.00 57.34 227 CYS A N 1
ATOM 1729 C CA . CYS A 1 227 ? -36.473 -24.137 27.932 1.00 57.34 227 CYS A CA 1
ATOM 1730 C C . CYS A 1 227 ? -36.216 -25.192 26.836 1.00 57.34 227 CYS A C 1
ATOM 1732 O O . CYS A 1 227 ? -37.137 -25.899 26.430 1.00 57.34 227 CYS A O 1
ATOM 1734 N N . GLY A 1 228 ? -34.969 -25.314 26.366 1.00 56.34 228 GLY A N 1
ATOM 1735 C CA . GLY A 1 228 ? -34.528 -26.335 25.415 1.00 56.34 228 GLY A CA 1
ATOM 1736 C C . GLY A 1 228 ? -34.195 -27.701 26.030 1.00 56.34 228 GLY A C 1
ATOM 1737 O O . GLY A 1 228 ? -34.200 -28.692 25.303 1.00 56.34 228 GLY A O 1
ATOM 1738 N N . LEU A 1 229 ? -33.938 -27.794 27.343 1.00 56.84 229 LEU A N 1
ATOM 1739 C CA . LEU A 1 229 ? -33.574 -29.049 28.023 1.00 56.84 229 LEU A CA 1
ATOM 1740 C C . LEU A 1 229 ? -34.760 -30.011 28.197 1.00 56.84 229 LEU A C 1
ATOM 1742 O O . LEU A 1 229 ? -34.557 -31.205 28.425 1.00 56.84 229 LEU A O 1
ATOM 1746 N N . ARG A 1 230 ? -35.995 -29.528 28.022 1.00 59.47 230 ARG A N 1
ATOM 1747 C CA . ARG A 1 230 ? -37.190 -30.369 27.884 1.00 59.47 230 ARG A CA 1
ATOM 1748 C C . ARG A 1 230 ? -38.249 -29.608 27.071 1.00 59.47 230 ARG A C 1
ATOM 1750 O O . ARG A 1 230 ? -39.011 -28.834 27.648 1.00 59.47 230 ARG A O 1
ATOM 1757 N N . PRO A 1 231 ? -38.303 -29.763 25.734 1.00 59.28 231 PRO A N 1
ATOM 1758 C CA . PRO A 1 231 ? -39.227 -28.984 24.924 1.00 59.28 231 PRO A CA 1
ATOM 1759 C C . PRO A 1 231 ? -40.654 -29.366 25.317 1.00 59.28 231 PRO A C 1
ATOM 1761 O O . PRO A 1 231 ? -41.068 -30.509 25.144 1.00 59.28 231 PRO A O 1
ATOM 1764 N N . MET A 1 232 ? -41.425 -28.403 25.824 1.00 58.47 232 MET A N 1
ATOM 1765 C CA . MET A 1 232 ? -42.808 -28.606 26.290 1.00 58.47 232 MET A CA 1
ATOM 1766 C C . MET A 1 232 ? -43.756 -29.136 25.190 1.00 58.47 232 MET A C 1
ATOM 1768 O O . MET A 1 232 ? -44.883 -29.533 25.471 1.00 58.47 232 MET A O 1
ATOM 1772 N N . PHE A 1 233 ? -43.285 -29.144 23.939 1.00 59.59 233 PHE A N 1
ATOM 1773 C CA . PHE A 1 233 ? -43.985 -29.592 22.737 1.00 59.59 233 PHE A CA 1
ATOM 1774 C C . PHE A 1 233 ? -43.256 -30.718 21.989 1.00 59.59 233 PHE A C 1
ATOM 1776 O O . PHE A 1 233 ? -43.617 -31.023 20.852 1.00 59.59 233 PHE A O 1
ATOM 1783 N N . ASP A 1 234 ? -42.235 -31.336 22.593 1.00 74.31 234 ASP A N 1
ATOM 1784 C CA . ASP A 1 234 ? -41.629 -32.536 22.024 1.00 74.31 234 ASP A CA 1
ATOM 1785 C C . ASP A 1 234 ? -42.601 -33.719 22.138 1.00 74.31 234 ASP A C 1
ATOM 1787 O O . ASP A 1 234 ? -43.145 -34.018 23.205 1.00 74.31 234 ASP A O 1
ATOM 1791 N N . LEU A 1 235 ? -42.849 -34.378 21.006 1.00 77.31 235 LEU A N 1
ATOM 1792 C CA . LEU A 1 235 ? -43.849 -35.435 20.902 1.00 77.31 235 LEU A CA 1
ATOM 1793 C C . LEU A 1 235 ? -43.457 -36.677 21.719 1.00 77.31 235 LEU A C 1
ATOM 1795 O O . LEU A 1 235 ? -44.343 -37.372 22.216 1.00 77.31 235 LEU A O 1
ATOM 1799 N N . GLU A 1 236 ? -42.161 -36.961 21.875 1.00 80.38 236 GLU A N 1
ATOM 1800 C CA . GLU A 1 236 ? -41.673 -38.085 22.679 1.00 80.38 236 GLU A CA 1
ATOM 1801 C C . GLU A 1 236 ? -41.848 -37.799 24.169 1.00 80.38 236 GLU A C 1
ATOM 1803 O O . GLU A 1 236 ? -42.367 -38.649 24.897 1.00 80.38 236 GLU A O 1
ATOM 1808 N N . VAL A 1 237 ? -41.513 -36.580 24.605 1.00 78.12 237 VAL A N 1
ATOM 1809 C CA . VAL A 1 237 ? -41.714 -36.132 25.992 1.00 78.12 237 VAL A CA 1
ATOM 1810 C C . VAL A 1 237 ? -43.200 -36.133 26.351 1.00 78.12 237 VAL A C 1
ATOM 1812 O O . VAL A 1 237 ? -43.591 -36.709 27.365 1.00 78.12 237 VAL A O 1
ATOM 1815 N N . MET A 1 238 ? -44.054 -35.579 25.486 1.00 79.25 238 MET A N 1
ATOM 1816 C CA . MET A 1 238 ? -45.501 -35.551 25.707 1.00 79.25 238 MET A CA 1
ATOM 1817 C C . MET A 1 238 ? -46.108 -36.961 25.742 1.00 79.25 238 MET A C 1
ATOM 1819 O O . MET A 1 238 ? -47.018 -37.223 26.526 1.00 79.25 238 MET A O 1
ATOM 1823 N N . ASN A 1 239 ? -45.612 -37.891 24.920 1.00 82.94 239 ASN A N 1
ATOM 1824 C CA . ASN A 1 239 ? -46.068 -39.283 24.924 1.00 82.94 239 ASN A CA 1
ATOM 1825 C C . ASN A 1 239 ? -45.605 -40.032 26.187 1.00 82.94 239 ASN A C 1
ATOM 1827 O O . ASN A 1 239 ? -46.368 -40.818 26.749 1.00 82.94 239 ASN A O 1
ATOM 1831 N N . ALA A 1 240 ? -44.391 -39.762 26.674 1.00 83.38 240 ALA A N 1
ATOM 1832 C CA . ALA A 1 240 ? -43.901 -40.291 27.946 1.00 83.38 240 ALA A CA 1
ATOM 1833 C C . ALA A 1 240 ? -44.730 -39.776 29.136 1.00 83.38 240 ALA A C 1
ATOM 1835 O O . ALA A 1 240 ? -45.173 -40.577 29.962 1.00 83.38 240 ALA A O 1
ATOM 1836 N N . ASP A 1 241 ? -45.031 -38.477 29.175 1.00 82.31 241 ASP A N 1
ATOM 1837 C CA . ASP A 1 241 ? -45.855 -37.866 30.224 1.00 82.31 241 ASP A CA 1
ATOM 1838 C C . ASP A 1 241 ? -47.308 -38.356 30.158 1.00 82.31 241 ASP A C 1
ATOM 1840 O O . ASP A 1 241 ? -47.910 -38.698 31.180 1.00 82.31 241 ASP A O 1
ATOM 1844 N N . ALA A 1 242 ? -47.865 -38.482 28.949 1.00 82.94 242 ALA A N 1
ATOM 1845 C CA . ALA A 1 242 ? -49.189 -39.055 28.733 1.00 82.94 242 ALA A CA 1
ATOM 1846 C C . ALA A 1 242 ? -49.251 -40.513 29.198 1.00 82.94 242 ALA A C 1
ATOM 1848 O O . ALA A 1 242 ? -50.230 -40.896 29.831 1.00 82.94 242 ALA A O 1
ATOM 1849 N N . ARG A 1 243 ? -48.207 -41.318 28.967 1.00 83.94 243 ARG A N 1
ATOM 1850 C CA . ARG A 1 243 ? -48.121 -42.686 29.503 1.00 83.94 243 ARG A CA 1
ATOM 1851 C C . ARG A 1 243 ? -47.981 -42.713 31.020 1.00 83.94 243 ARG A C 1
ATOM 1853 O O . ARG A 1 243 ? -48.572 -43.577 31.662 1.00 83.94 243 ARG A O 1
ATOM 1860 N N . LEU A 1 244 ? -47.249 -41.770 31.608 1.00 84.31 244 LEU A N 1
ATOM 1861 C CA . LEU A 1 244 ? -47.099 -41.666 33.059 1.00 84.31 244 LEU A CA 1
ATOM 1862 C C . LEU A 1 244 ? -48.427 -41.309 33.749 1.00 84.31 244 LEU A C 1
ATOM 1864 O O . LEU A 1 244 ? -48.727 -41.828 34.825 1.00 84.31 244 LEU A O 1
ATOM 1868 N N . VAL A 1 245 ? -49.231 -40.441 33.127 1.00 83.75 245 VAL A N 1
ATOM 1869 C CA . VAL A 1 245 ? -50.516 -39.973 33.669 1.00 83.75 245 VAL A CA 1
ATOM 1870 C C . VAL A 1 245 ? -51.672 -40.915 33.321 1.00 83.75 245 VAL A C 1
ATOM 1872 O O . VAL A 1 245 ? -52.483 -41.244 34.185 1.00 83.75 245 VAL A O 1
ATOM 1875 N N . LEU A 1 246 ? -51.771 -41.354 32.067 1.00 82.56 246 LEU A N 1
ATOM 1876 C CA . LEU A 1 246 ? -52.916 -42.101 31.532 1.00 82.56 246 LEU A CA 1
ATOM 1877 C C . LEU A 1 246 ? -52.663 -43.614 31.427 1.00 82.56 246 LEU A C 1
ATOM 1879 O O . LEU A 1 246 ? -53.620 -44.376 31.283 1.00 82.56 246 LEU A O 1
ATOM 1883 N N . GLY A 1 247 ? -51.412 -44.062 31.558 1.00 74.25 247 GLY A N 1
ATOM 1884 C CA . GLY A 1 247 ? -51.012 -45.455 31.359 1.00 74.25 247 GLY A CA 1
ATOM 1885 C C . GLY A 1 247 ? -50.781 -45.808 29.887 1.00 74.25 247 GLY A C 1
ATOM 1886 O O . GLY A 1 247 ? -50.770 -44.945 29.009 1.00 74.25 247 GLY A O 1
ATOM 1887 N N . ASP A 1 248 ? -50.580 -47.096 29.605 1.00 81.06 248 ASP A N 1
ATOM 1888 C CA . ASP A 1 248 ? -50.330 -47.560 28.240 1.00 81.06 248 ASP A CA 1
ATOM 1889 C C . ASP A 1 248 ? -51.544 -47.350 27.316 1.00 81.06 248 ASP A C 1
ATOM 1891 O O . ASP A 1 248 ? -52.694 -47.529 27.744 1.00 81.06 248 ASP A O 1
ATOM 1895 N N . PRO A 1 249 ? -51.311 -47.009 26.033 1.00 69.25 249 PRO A N 1
ATOM 1896 C CA . PRO A 1 249 ? -52.380 -46.775 25.070 1.00 69.25 249 PRO A CA 1
ATOM 1897 C C . PRO A 1 249 ? -53.251 -48.031 24.917 1.00 69.25 249 PRO A C 1
ATOM 1899 O O . PRO A 1 249 ? -52.790 -49.068 24.444 1.00 69.25 249 PRO A O 1
ATOM 1902 N N . GLY A 1 250 ? -54.516 -47.926 25.337 1.00 68.50 250 GLY A N 1
ATOM 1903 C CA . GLY A 1 250 ? -55.491 -49.024 25.345 1.00 68.50 250 GLY A CA 1
ATOM 1904 C C . GLY A 1 250 ? -55.920 -49.499 26.739 1.00 68.50 250 GLY A C 1
ATOM 1905 O O . GLY A 1 250 ? -56.893 -50.245 26.840 1.00 68.50 250 GLY A O 1
ATOM 1906 N N . SER A 1 251 ? -55.260 -49.052 27.814 1.00 74.31 251 SER A N 1
ATOM 1907 C CA . SER A 1 251 ? -55.714 -49.279 29.194 1.00 74.31 251 SER A CA 1
ATOM 1908 C C . SER A 1 251 ? -56.735 -48.212 29.618 1.00 74.31 251 SER A C 1
ATOM 1910 O O . SER A 1 251 ? -56.601 -47.044 29.252 1.00 74.31 251 SER A O 1
ATOM 1912 N N . GLN A 1 252 ? -57.758 -48.583 30.399 1.00 75.12 252 GLN A N 1
ATOM 1913 C CA . GLN A 1 252 ? -58.696 -47.600 30.946 1.00 75.12 252 GLN A CA 1
ATOM 1914 C C . GLN A 1 252 ? -58.030 -46.859 32.127 1.00 75.12 252 GLN A C 1
ATOM 1916 O O . GLN A 1 252 ? -57.631 -47.516 33.096 1.00 75.12 252 GLN A O 1
ATOM 1921 N N . PRO A 1 253 ? -57.900 -45.518 32.096 1.00 71.94 253 PRO A N 1
ATOM 1922 C CA . PRO A 1 253 ? -57.205 -44.785 33.149 1.00 71.94 253 PRO A CA 1
ATOM 1923 C C . PRO A 1 253 ? -57.978 -44.878 34.469 1.00 71.94 253 PRO A C 1
ATOM 1925 O O . PRO A 1 253 ? -59.145 -44.490 34.556 1.00 71.94 253 PRO A O 1
ATOM 1928 N N . SER A 1 254 ? -57.326 -45.391 35.517 1.00 80.62 254 SER A N 1
ATOM 1929 C CA . SER A 1 254 ? -57.899 -45.397 36.866 1.00 80.62 254 SER A CA 1
ATOM 1930 C C . SER A 1 254 ? -57.638 -44.052 37.562 1.00 80.62 254 SER A C 1
ATOM 1932 O O . SER A 1 254 ? -56.532 -43.513 37.442 1.00 80.62 254 SER A O 1
ATOM 1934 N N . PRO A 1 255 ? -58.593 -43.514 38.346 1.00 83.56 255 PRO A N 1
ATOM 1935 C CA . PRO A 1 255 ? -58.417 -42.237 39.047 1.00 83.56 255 PRO A CA 1
ATOM 1936 C C . PRO A 1 255 ? -57.162 -42.191 39.932 1.00 83.56 255 PRO A C 1
ATOM 1938 O O . PRO A 1 255 ? -56.491 -41.166 40.024 1.00 83.56 255 PRO A O 1
ATOM 1941 N N . SER A 1 256 ? -56.798 -43.323 40.542 1.00 83.38 256 SER A N 1
ATOM 1942 C CA . SER A 1 256 ? -55.594 -43.453 41.368 1.00 83.38 256 SER A CA 1
ATOM 1943 C C . SER A 1 256 ? -54.292 -43.384 40.571 1.00 83.38 256 SER A C 1
ATOM 1945 O O . SER A 1 256 ? -53.294 -42.882 41.085 1.00 83.38 256 SER A O 1
ATOM 1947 N N . ASN A 1 257 ? -54.277 -43.892 39.335 1.00 81.19 257 ASN A N 1
ATOM 1948 C CA . ASN A 1 257 ? -53.086 -43.845 38.486 1.00 81.19 257 ASN A CA 1
ATOM 1949 C C . ASN A 1 257 ? -52.881 -42.438 37.925 1.00 81.19 257 ASN A C 1
ATOM 1951 O O . ASN A 1 257 ? -51.766 -41.934 37.994 1.00 81.19 257 ASN A O 1
ATOM 1955 N N . VAL A 1 258 ? -53.964 -41.775 37.509 1.00 86.31 258 VAL A N 1
ATOM 1956 C CA . VAL A 1 258 ? -53.934 -40.374 37.065 1.00 86.31 258 VAL A CA 1
ATOM 1957 C C . VAL A 1 258 ? -53.441 -39.458 38.184 1.00 86.31 258 VAL A C 1
ATOM 1959 O O . VAL A 1 258 ? -52.526 -38.669 37.972 1.00 86.31 258 VAL A O 1
ATOM 1962 N N . ALA A 1 259 ? -53.971 -39.605 39.403 1.00 85.56 259 ALA A N 1
ATOM 1963 C CA . ALA A 1 259 ? -53.531 -38.810 40.549 1.00 85.56 259 ALA A CA 1
ATOM 1964 C C . ALA A 1 259 ? -52.043 -39.023 40.878 1.00 85.56 259 ALA A C 1
ATOM 1966 O O . ALA A 1 259 ? -51.330 -38.070 41.191 1.00 85.56 259 ALA A O 1
ATOM 1967 N N . ARG A 1 260 ? -51.553 -40.266 40.780 1.00 86.12 260 ARG A N 1
ATOM 1968 C CA . ARG A 1 260 ? -50.141 -40.593 41.021 1.00 86.12 260 ARG A CA 1
ATOM 1969 C C . ARG A 1 260 ? -49.231 -40.034 39.926 1.00 86.12 260 ARG A C 1
ATOM 1971 O O . ARG A 1 260 ? -48.207 -39.445 40.258 1.00 86.12 260 ARG A O 1
ATOM 1978 N N . GLY A 1 261 ? -49.613 -40.186 38.658 1.00 85.25 261 GLY A N 1
ATOM 1979 C CA . GLY A 1 261 ? -48.870 -39.661 37.513 1.00 85.25 261 GLY A CA 1
ATOM 1980 C C . GLY A 1 261 ? -48.784 -38.138 37.544 1.00 85.25 261 GLY A C 1
ATOM 1981 O O . GLY A 1 261 ? -47.690 -37.591 37.471 1.00 85.25 261 GLY A O 1
ATOM 1982 N N . LEU A 1 262 ? -49.909 -37.456 37.789 1.00 86.62 262 LEU A N 1
ATOM 1983 C CA . LEU A 1 262 ? -49.938 -36.000 37.964 1.00 86.62 262 LEU A CA 1
ATOM 1984 C C . LEU A 1 262 ? -49.113 -35.544 39.170 1.00 86.62 262 LEU A C 1
ATOM 1986 O O . LEU A 1 262 ? -48.397 -34.554 39.076 1.00 86.62 262 LEU A O 1
ATOM 1990 N N . SER A 1 263 ? -49.168 -36.263 40.296 1.00 88.06 263 SER A N 1
ATOM 1991 C CA . SER A 1 263 ? -48.350 -35.936 41.471 1.00 88.06 263 SER A CA 1
ATOM 1992 C C . SER A 1 263 ? -46.852 -36.103 41.201 1.00 88.06 263 SER A C 1
ATOM 1994 O O . SER A 1 263 ? -46.055 -35.315 41.707 1.00 88.06 263 SER A O 1
ATOM 1996 N N . SER A 1 264 ? -46.470 -37.102 40.401 1.00 85.81 264 SER A N 1
ATOM 1997 C CA . SER A 1 264 ? -45.087 -37.307 39.969 1.00 85.81 264 SER A CA 1
ATOM 1998 C C . SER A 1 264 ? -44.624 -36.183 39.044 1.00 85.81 264 SER A C 1
ATOM 2000 O O . SER A 1 264 ? -43.574 -35.598 39.293 1.00 85.81 264 SER A O 1
ATOM 2002 N N . LEU A 1 265 ? -45.439 -35.832 38.043 1.00 82.69 265 LEU A N 1
ATOM 2003 C CA . LEU A 1 265 ? -45.147 -34.749 37.103 1.00 82.69 265 LEU A CA 1
ATOM 2004 C C . LEU A 1 265 ? -45.026 -33.401 37.824 1.00 82.69 265 LEU A C 1
ATOM 2006 O O . LEU A 1 265 ? -44.098 -32.638 37.589 1.00 82.69 265 LEU A O 1
ATOM 2010 N N . TYR A 1 266 ? -45.940 -33.130 38.757 1.00 82.38 266 TYR A N 1
ATOM 2011 C CA . TYR A 1 266 ? -45.928 -31.903 39.545 1.00 82.38 266 TYR A CA 1
ATOM 2012 C C . TYR A 1 266 ? -44.659 -31.788 40.393 1.00 82.38 266 TYR A C 1
ATOM 2014 O O . TYR A 1 266 ? -44.037 -30.733 40.402 1.00 82.38 266 TYR A O 1
ATOM 2022 N N . LYS A 1 267 ? -44.237 -32.877 41.054 1.00 83.00 267 LYS A N 1
ATOM 2023 C CA . LYS A 1 267 ? -42.980 -32.907 41.819 1.00 83.00 267 LYS A CA 1
ATOM 2024 C C . LYS A 1 267 ? -41.755 -32.669 40.942 1.00 83.00 267 LYS A C 1
ATOM 2026 O O . LYS A 1 267 ? -40.833 -31.985 41.376 1.00 83.00 267 LYS A O 1
ATOM 2031 N N . GLU A 1 268 ? -41.749 -33.228 39.737 1.00 79.38 268 GLU A N 1
ATOM 2032 C CA . GLU A 1 268 ? -40.673 -33.026 38.770 1.00 79.38 268 GLU A CA 1
ATOM 2033 C C . GLU A 1 268 ? -40.597 -31.560 38.323 1.00 79.38 268 GLU A C 1
ATOM 2035 O O . GLU A 1 268 ? -39.533 -30.956 38.402 1.00 79.38 268 GLU A O 1
ATOM 2040 N N . ILE A 1 269 ? -41.732 -30.954 37.963 1.00 74.81 269 ILE A N 1
ATOM 2041 C CA . ILE A 1 269 ? -41.814 -29.539 37.568 1.00 74.81 269 ILE A CA 1
ATOM 2042 C C . ILE A 1 269 ? -41.381 -28.618 38.716 1.00 74.81 269 ILE A C 1
ATOM 2044 O O . ILE A 1 269 ? -40.602 -27.691 38.507 1.00 74.81 269 ILE A O 1
ATOM 2048 N N . THR A 1 270 ? -41.843 -28.868 39.945 1.00 74.38 270 THR A N 1
ATOM 2049 C CA . THR A 1 270 ? -41.436 -28.049 41.098 1.00 74.38 270 THR A CA 1
ATOM 2050 C C . THR A 1 270 ? -39.957 -28.219 41.439 1.00 74.38 270 THR A C 1
ATOM 2052 O O . THR A 1 270 ? -39.318 -27.247 41.823 1.00 74.38 270 THR A O 1
ATOM 2055 N N . GLY A 1 271 ? -39.402 -29.424 41.268 1.00 70.62 271 GLY A N 1
ATOM 2056 C CA . GLY A 1 271 ? -37.978 -29.684 41.492 1.00 70.62 271 GLY A CA 1
ATOM 2057 C C . GLY A 1 271 ? -37.078 -29.055 40.425 1.00 70.62 271 GLY A C 1
ATOM 2058 O O . GLY A 1 271 ? -35.992 -28.581 40.749 1.00 70.62 271 GLY A O 1
ATOM 2059 N N . LEU A 1 272 ? -37.536 -28.997 39.170 1.00 67.00 272 LEU A N 1
ATOM 2060 C CA . LEU A 1 272 ? -36.872 -28.239 38.107 1.00 67.00 272 LEU A CA 1
ATOM 2061 C C . LEU A 1 272 ? -36.875 -26.743 38.424 1.00 67.00 272 LEU A C 1
ATOM 2063 O O . LEU A 1 272 ? -35.819 -26.135 38.396 1.00 67.00 272 LEU A O 1
ATOM 2067 N N . ASN A 1 273 ? -38.005 -26.175 38.856 1.00 64.25 273 ASN A N 1
ATOM 2068 C CA . ASN A 1 273 ? -38.054 -24.765 39.257 1.00 64.25 273 ASN A CA 1
ATOM 2069 C C . ASN A 1 273 ? -37.080 -24.431 40.400 1.00 64.25 273 ASN A C 1
ATOM 2071 O O . ASN A 1 273 ? -36.452 -23.375 40.376 1.00 64.25 273 ASN A O 1
ATOM 2075 N N . GLU A 1 274 ? -36.935 -25.309 41.397 1.00 68.81 274 GLU A N 1
ATOM 2076 C CA . GLU A 1 274 ? -35.961 -25.114 42.479 1.00 68.81 274 GLU A CA 1
ATOM 2077 C C . GLU A 1 274 ? -34.516 -25.197 41.965 1.00 68.81 274 GLU A C 1
ATOM 2079 O O . GLU A 1 274 ? -33.720 -24.301 42.244 1.00 68.81 274 GLU A O 1
ATOM 2084 N N . ASN A 1 275 ? -34.173 -26.208 41.165 1.00 65.19 275 ASN A N 1
ATOM 2085 C CA . ASN A 1 275 ? -32.821 -26.348 40.616 1.00 65.19 275 ASN A CA 1
ATOM 2086 C C . ASN A 1 275 ? -32.463 -25.224 39.633 1.00 65.19 275 ASN A C 1
ATOM 2088 O O . ASN A 1 275 ? -31.370 -24.669 39.718 1.00 65.19 275 ASN A O 1
ATOM 2092 N N . ASP A 1 276 ? -33.397 -24.831 38.771 1.00 63.50 276 ASP A N 1
ATOM 2093 C CA . ASP A 1 276 ? -33.238 -23.734 37.819 1.00 63.50 276 ASP A CA 1
ATOM 2094 C C . ASP A 1 276 ? -33.082 -22.404 38.557 1.00 63.50 276 ASP A C 1
ATOM 2096 O O . ASP A 1 276 ? -32.241 -21.587 38.188 1.00 63.50 276 ASP A O 1
ATOM 2100 N N . SER A 1 277 ? -33.825 -22.196 39.651 1.00 60.03 277 SER A N 1
ATOM 2101 C CA . SER A 1 277 ? -33.653 -21.014 40.501 1.00 60.03 277 SER A CA 1
ATOM 2102 C C . SER A 1 277 ? -32.276 -20.973 41.172 1.00 60.03 277 SER A C 1
ATOM 2104 O O . SER A 1 277 ? -31.663 -19.907 41.258 1.00 60.03 277 SER A O 1
ATOM 2106 N N . ILE A 1 278 ? -31.749 -22.130 41.586 1.00 62.84 278 ILE A N 1
ATOM 2107 C CA . ILE A 1 278 ? -30.417 -22.266 42.184 1.00 62.84 278 ILE A CA 1
ATOM 2108 C C . ILE A 1 278 ? -29.325 -22.010 41.140 1.00 62.84 278 ILE A C 1
ATOM 2110 O O . ILE A 1 278 ? -28.366 -21.290 41.423 1.00 62.84 278 ILE A O 1
ATOM 2114 N N . ASP A 1 279 ? -29.442 -22.571 39.939 1.00 58.19 279 ASP A N 1
ATOM 2115 C CA . ASP A 1 279 ? -28.448 -22.375 38.884 1.00 58.19 279 ASP A CA 1
ATOM 2116 C C . ASP A 1 279 ? -28.498 -20.951 38.313 1.00 58.19 279 ASP A C 1
ATOM 2118 O O . ASP A 1 279 ? -27.444 -20.349 38.101 1.00 58.19 279 ASP A O 1
ATOM 2122 N N . MET A 1 280 ? -29.681 -20.337 38.209 1.00 56.81 280 MET A N 1
ATOM 2123 C CA . MET A 1 280 ? -29.823 -18.906 37.913 1.00 56.81 280 MET A CA 1
ATOM 2124 C C . MET A 1 280 ? -29.188 -18.022 38.996 1.00 56.81 280 MET A C 1
ATOM 2126 O O . MET A 1 280 ? -28.507 -17.047 38.666 1.00 56.81 280 MET A O 1
ATOM 2130 N N . MET A 1 281 ? -29.334 -18.362 40.284 1.00 58.31 281 MET A N 1
ATOM 2131 C CA . MET A 1 281 ? -28.655 -17.655 41.383 1.00 58.31 281 MET A CA 1
ATOM 2132 C C . MET A 1 281 ? -27.126 -17.778 41.313 1.00 58.31 281 MET A C 1
ATOM 2134 O O . MET A 1 281 ? -26.421 -16.804 41.571 1.00 58.31 281 MET A O 1
ATOM 2138 N N . LYS A 1 282 ? -26.593 -18.943 40.927 1.00 54.94 282 LYS A N 1
ATOM 2139 C CA . LYS A 1 282 ? -25.141 -19.140 40.764 1.00 54.94 282 LYS A CA 1
ATOM 2140 C C . LYS A 1 282 ? -24.578 -18.371 39.568 1.00 54.94 282 LYS A C 1
ATOM 2142 O O . LYS A 1 282 ? -23.503 -17.788 39.681 1.00 54.94 282 LYS A O 1
ATOM 2147 N N . VAL A 1 283 ? -25.287 -18.362 38.435 1.00 52.53 283 VAL A N 1
ATOM 2148 C CA . VAL A 1 283 ? -24.861 -17.671 37.202 1.00 52.53 283 VAL A CA 1
ATOM 2149 C C . VAL A 1 283 ? -24.928 -16.149 37.351 1.00 52.53 283 VAL A C 1
ATOM 2151 O O . VAL A 1 283 ? -24.056 -15.445 36.851 1.00 52.53 283 VAL A O 1
ATOM 2154 N N . SER A 1 284 ? -25.907 -15.627 38.095 1.00 49.44 284 SER A N 1
ATOM 2155 C CA . SER A 1 284 ? -26.041 -14.185 38.362 1.00 49.44 284 SER A CA 1
ATOM 2156 C C . SER A 1 284 ? -25.024 -13.630 39.371 1.00 49.44 284 SER A C 1
ATOM 2158 O O . SER A 1 284 ? -25.017 -12.427 39.630 1.00 49.44 284 SER A O 1
ATOM 2160 N N . GLY A 1 285 ? -24.133 -14.465 39.921 1.00 46.16 285 GLY A N 1
ATOM 2161 C CA . GLY A 1 285 ? -23.050 -14.014 40.797 1.00 46.16 285 GLY A CA 1
ATOM 2162 C C . GLY A 1 285 ? -23.518 -13.463 42.147 1.00 46.16 285 GLY A C 1
ATOM 2163 O O . GLY A 1 285 ? -22.713 -12.876 42.871 1.00 46.16 285 GLY A O 1
ATOM 2164 N N . PHE A 1 286 ? -24.785 -13.672 42.523 1.00 44.50 286 PHE A N 1
ATOM 2165 C CA . PHE A 1 286 ? -25.241 -13.462 43.893 1.00 44.50 286 PHE A CA 1
ATOM 2166 C C . PHE A 1 286 ? -24.617 -14.552 44.762 1.00 44.50 286 PHE A C 1
ATOM 2168 O O . PHE A 1 286 ? -25.163 -15.638 44.947 1.00 44.50 286 PHE A O 1
ATOM 2175 N N . GLY A 1 287 ? -23.403 -14.274 45.238 1.00 38.72 287 GLY A N 1
ATOM 2176 C CA . GLY A 1 287 ? -22.686 -15.143 46.151 1.00 38.72 287 GLY A CA 1
ATOM 2177 C C . GLY A 1 287 ? -23.580 -15.520 47.325 1.00 38.72 287 GLY A C 1
ATOM 2178 O O . GLY A 1 287 ? -24.169 -14.656 47.977 1.00 38.72 287 GLY A O 1
ATOM 2179 N N . ILE A 1 288 ? -23.657 -16.823 47.593 1.00 38.31 288 ILE A N 1
ATOM 2180 C CA . ILE A 1 288 ? -24.122 -17.346 48.872 1.00 38.31 288 ILE A CA 1
ATOM 2181 C C . ILE A 1 288 ? -23.148 -16.799 49.917 1.00 38.31 288 ILE A C 1
ATOM 2183 O O . ILE A 1 288 ? -22.057 -17.337 50.102 1.00 38.31 288 ILE A O 1
ATOM 2187 N N . PHE A 1 289 ? -23.508 -15.688 50.554 1.00 28.59 289 PHE A N 1
ATOM 2188 C CA . PHE A 1 289 ? -22.911 -15.342 51.832 1.00 28.59 289 PHE A CA 1
ATOM 2189 C C . PHE A 1 289 ? -23.481 -16.325 52.864 1.00 28.59 289 PHE A C 1
ATOM 2191 O O . PHE A 1 289 ? -24.707 -16.445 52.941 1.00 28.59 289 PHE A O 1
ATOM 2198 N N . PRO A 1 290 ? -22.629 -17.076 53.587 1.00 39.75 290 PRO A N 1
ATOM 2199 C CA . PRO A 1 290 ? -23.084 -17.864 54.726 1.00 39.75 290 PRO A CA 1
ATOM 2200 C C . PRO A 1 290 ? -23.642 -16.972 55.841 1.00 39.75 290 PRO A C 1
ATOM 2202 O O . PRO A 1 290 ? -23.195 -15.806 55.958 1.00 39.75 290 PRO A O 1
#

Secondary structure (DSSP, 8-state):
---------------------------GGGGGGS-S-----SHHHHHHHHHHHHHHHHHHHHHHHHHHHHHHHHHHHHHHHHHHHHHHHIIIIIHHHHHHHHHHHHHHHHHHHHHHHHHHHHHHHHHHHHHHHHHHHHHHHHHHHHHHSTT-GGGS-HHHH-GGGHHHHHHHHHHHHHHHHHHHH--SS----SSHHHHHHHHHHHHHHHHHHHHHHHHHHHHHHHHHHS-TT-HHHHHHHHHHHH-STTSPPPHHHHHHHHHHHHHHHHHHHHHHHHHHHHHTT-----

Sequence (290 aa):
MKETKGGTRTDRFSKSPSADSGPLVLDIDDFKVMPQTLVCKTSHDIFGFVYLLDHLSDIDACLKIDGKLYDLKKEVAAQDSKHRKTLAEVTEKGVDGLFESFARLDSRISSVGQTAAKIGDHLQSADAQRETASQTIDLIKYLMEFNSSPGDLMELSPLFSDDSRVAEAASIAQKLRSFAEDDIGRQGITSSVVGNATASRGLEVAVANLQEYCNVQQGYQCYATLCGLRPMFDLEVMNADARLVLGDPGSQPSPSNVARGLSSLYKEITGLNENDSIDMMKVSGFGIFP

Solvent-accessible surface area (backbone atoms only — not comparable to full-atom values): 17154 Å² total; per-residue (Å²): 133,91,83,92,79,88,79,91,81,80,85,77,82,78,83,71,85,76,80,80,79,68,81,85,77,76,60,75,71,72,64,70,82,58,76,99,67,84,68,78,86,49,79,66,58,53,53,55,51,52,54,50,54,54,56,50,54,52,48,54,53,47,54,54,49,51,52,52,50,51,52,50,52,51,50,51,55,52,49,52,53,50,52,52,51,54,49,49,51,46,55,58,58,53,45,48,57,48,51,52,52,48,54,54,47,50,54,50,51,51,52,51,51,53,49,51,51,53,50,49,55,52,49,53,53,50,48,55,50,50,51,52,50,50,56,48,52,52,51,47,51,52,52,50,51,48,58,72,46,82,89,48,66,84,78,45,62,66,55,71,60,36,83,91,35,47,70,60,37,48,53,53,48,51,53,53,45,52,55,55,55,52,60,74,73,56,86,73,88,89,81,86,87,88,72,63,82,61,53,52,57,50,47,52,51,32,50,50,53,45,49,51,54,53,41,52,53,50,47,55,55,48,52,55,49,57,56,59,76,60,48,94,79,37,68,66,57,52,51,53,50,46,34,53,28,44,40,61,94,88,56,83,67,47,74,70,48,33,53,50,24,48,52,51,51,50,51,50,54,54,50,46,54,53,51,52,51,52,50,51,40,60,72,63,62,62,69,85,74,130

InterPro domains:
  IPR009976 Exocyst complex component Sec10-like [PTHR12100] (62-275)
  IPR048625 Exocyst complex component Sec10, N-terminal [PF20667] (64-162)